Protein AF-A0A149RQP1-F1 (afdb_monomer_lite)

Structure (mmCIF, N/CA/C/O backbone):
data_AF-A0A149RQP1-F1
#
_entry.id   AF-A0A149RQP1-F1
#
loop_
_atom_site.group_PDB
_atom_site.id
_atom_site.type_symbol
_atom_site.label_atom_id
_atom_site.label_alt_id
_atom_site.label_comp_id
_atom_site.label_asym_id
_atom_site.label_entity_id
_atom_site.label_seq_id
_atom_site.pdbx_PDB_ins_code
_atom_site.Cartn_x
_atom_site.Cartn_y
_atom_site.Cartn_z
_atom_site.occupancy
_atom_site.B_iso_or_equiv
_atom_site.auth_seq_id
_atom_site.auth_comp_id
_atom_site.auth_asym_id
_atom_site.auth_atom_id
_atom_site.pdbx_PDB_model_num
ATOM 1 N N . MET A 1 1 ? 50.939 25.110 -46.601 1.00 57.50 1 MET A N 1
ATOM 2 C CA . MET A 1 1 ? 51.225 24.267 -47.784 1.00 57.50 1 MET A CA 1
ATOM 3 C C . MET A 1 1 ? 50.088 23.275 -47.925 1.00 57.50 1 MET A C 1
ATOM 5 O O . MET A 1 1 ? 49.748 22.658 -46.928 1.00 57.50 1 MET A O 1
ATOM 9 N N . MET A 1 2 ? 49.481 23.171 -49.105 1.00 68.69 2 MET A N 1
ATOM 10 C CA . MET A 1 2 ? 48.420 22.196 -49.385 1.00 68.69 2 MET A CA 1
ATOM 11 C C . MET A 1 2 ? 49.032 20.854 -49.826 1.00 68.69 2 MET A C 1
ATOM 13 O O . MET A 1 2 ? 50.127 20.864 -50.397 1.00 68.69 2 MET A O 1
ATOM 17 N N . PRO A 1 3 ? 48.369 19.712 -49.569 1.00 75.56 3 PRO A N 1
ATOM 18 C CA . PRO A 1 3 ? 48.777 18.427 -50.127 1.00 75.56 3 PRO A CA 1
ATOM 19 C C . PRO A 1 3 ? 48.720 18.449 -51.662 1.00 75.56 3 PRO A C 1
ATOM 21 O O . PRO A 1 3 ? 47.899 19.147 -52.254 1.00 75.56 3 PRO A O 1
ATOM 24 N N . ASP A 1 4 ? 49.576 17.657 -52.309 1.00 85.44 4 ASP A N 1
ATOM 25 C CA . ASP A 1 4 ? 49.513 17.418 -53.756 1.00 85.44 4 ASP A CA 1
ATOM 26 C C . ASP A 1 4 ? 48.221 16.650 -54.096 1.00 85.44 4 ASP A C 1
ATOM 28 O O . ASP A 1 4 ? 48.125 15.428 -53.927 1.00 85.44 4 ASP A O 1
ATOM 32 N N . VAL A 1 5 ? 47.205 17.399 -54.532 1.00 82.81 5 VAL A N 1
ATOM 33 C CA . VAL A 1 5 ? 45.842 16.910 -54.780 1.00 82.81 5 VAL A CA 1
ATOM 34 C C . VAL A 1 5 ? 45.809 15.876 -55.908 1.00 82.81 5 VAL A C 1
ATOM 36 O O . VAL A 1 5 ? 45.019 14.935 -55.850 1.00 82.81 5 VAL A O 1
ATOM 39 N N . GLU A 1 6 ? 46.681 15.983 -56.915 1.00 84.38 6 GLU A N 1
ATOM 40 C CA . GLU A 1 6 ? 46.725 15.023 -58.024 1.00 84.38 6 GLU A CA 1
ATOM 41 C C . GLU A 1 6 ? 47.293 13.678 -57.584 1.00 84.38 6 GLU A C 1
ATOM 43 O O . GLU A 1 6 ? 46.754 12.618 -57.926 1.00 84.38 6 GLU A O 1
ATOM 48 N N . ARG A 1 7 ? 48.363 13.710 -56.784 1.00 85.44 7 ARG A N 1
ATOM 49 C CA . ARG A 1 7 ? 48.926 12.504 -56.176 1.00 85.44 7 ARG A CA 1
ATOM 50 C C . ARG A 1 7 ? 47.924 11.848 -55.230 1.00 85.44 7 ARG A C 1
ATOM 52 O O . ARG A 1 7 ? 47.762 10.628 -55.279 1.00 85.44 7 ARG A O 1
ATOM 59 N N . LEU A 1 8 ? 47.222 12.639 -54.420 1.00 88.00 8 LEU A N 1
ATOM 60 C CA . LEU A 1 8 ? 46.182 12.149 -53.517 1.00 88.00 8 LEU A CA 1
ATOM 61 C C . LEU A 1 8 ? 45.013 11.515 -54.290 1.00 88.00 8 LEU A C 1
ATOM 63 O O . LEU A 1 8 ? 44.576 10.424 -53.933 1.00 88.00 8 LEU A O 1
ATOM 67 N N . ARG A 1 9 ? 44.576 12.126 -55.401 1.00 89.00 9 ARG A N 1
ATOM 68 C CA . ARG A 1 9 ? 43.511 11.607 -56.280 1.00 89.00 9 ARG A CA 1
ATOM 69 C C . ARG A 1 9 ? 43.864 10.247 -56.880 1.00 89.00 9 ARG A C 1
ATOM 71 O O . ARG A 1 9 ? 43.030 9.347 -56.883 1.00 89.00 9 ARG A O 1
ATOM 78 N N . LYS A 1 10 ? 45.106 10.075 -57.351 1.00 88.12 10 LYS A N 1
ATOM 79 C CA . LYS A 1 10 ? 45.595 8.798 -57.908 1.00 88.12 10 LYS A CA 1
ATOM 80 C C . LYS A 1 10 ? 45.602 7.683 -56.862 1.00 88.12 10 LYS A C 1
ATOM 82 O O . LYS A 1 10 ? 45.192 6.566 -57.161 1.00 88.12 10 LYS A O 1
ATOM 87 N N . VAL A 1 11 ? 46.040 7.982 -55.638 1.00 88.75 11 VAL A N 1
ATOM 88 C CA . VAL A 1 11 ? 46.045 7.002 -54.540 1.00 88.75 11 VAL A CA 1
ATOM 89 C C . VAL A 1 11 ? 44.618 6.690 -54.077 1.00 88.75 11 VAL A C 1
ATOM 91 O O . VAL A 1 11 ? 44.300 5.525 -53.860 1.00 88.75 11 VAL A O 1
ATOM 94 N N . TRP A 1 12 ? 43.740 7.693 -53.986 1.00 90.75 12 TRP A N 1
ATOM 95 C CA . TRP A 1 12 ? 42.339 7.507 -53.599 1.00 90.75 12 TRP A CA 1
ATOM 96 C C . TRP A 1 12 ? 41.536 6.695 -54.629 1.00 90.75 12 TRP A C 1
ATOM 98 O O . TRP A 1 12 ? 40.740 5.841 -54.257 1.00 90.75 12 TRP A O 1
ATOM 108 N N . ALA A 1 13 ? 41.818 6.842 -55.927 1.00 88.94 13 ALA A N 1
ATOM 109 C CA . ALA A 1 13 ? 41.209 6.002 -56.961 1.00 88.94 13 ALA A CA 1
ATOM 110 C C . ALA A 1 13 ? 41.519 4.499 -56.774 1.00 88.94 13 ALA A C 1
ATOM 112 O O . ALA A 1 13 ? 40.667 3.656 -57.053 1.00 88.94 13 ALA A O 1
ATOM 113 N N . LEU A 1 14 ? 42.707 4.156 -56.255 1.00 88.56 14 LEU A N 1
ATOM 114 C CA . LEU A 1 14 ? 43.069 2.776 -55.898 1.00 88.56 14 LEU A CA 1
ATOM 115 C C . LEU A 1 14 ? 42.361 2.289 -54.624 1.00 88.56 14 LEU A C 1
ATOM 117 O O . LEU A 1 14 ? 42.171 1.088 -54.461 1.00 88.56 14 LEU A O 1
ATOM 121 N N . VAL A 1 15 ? 41.952 3.200 -53.734 1.00 88.00 15 VAL A N 1
ATOM 122 C CA . VAL A 1 15 ? 41.117 2.874 -52.566 1.00 88.00 15 VAL A CA 1
ATOM 123 C C . VAL A 1 15 ? 39.699 2.494 -52.991 1.00 88.00 15 VAL A C 1
ATOM 125 O O . VAL A 1 15 ? 39.113 1.585 -52.405 1.00 88.00 15 VAL A O 1
ATOM 128 N N . GLU A 1 16 ? 39.151 3.182 -53.993 1.00 86.19 16 GLU A N 1
ATOM 129 C CA . GLU A 1 16 ? 37.782 2.962 -54.476 1.00 86.19 16 GLU A CA 1
ATOM 130 C C . GLU A 1 16 ? 37.669 1.798 -55.471 1.00 86.19 16 GLU A C 1
ATOM 132 O O . GLU A 1 16 ? 36.632 1.139 -55.516 1.00 86.19 16 GLU A O 1
ATOM 137 N N . ARG A 1 17 ? 38.711 1.547 -56.279 1.00 85.50 17 ARG A N 1
ATOM 138 C CA . ARG A 1 17 ? 38.668 0.604 -57.418 1.00 85.50 17 ARG A CA 1
ATOM 139 C C . ARG A 1 17 ? 39.747 -0.486 -57.395 1.00 85.50 17 ARG A C 1
ATOM 141 O O . ARG A 1 17 ? 39.957 -1.137 -58.416 1.00 85.50 17 ARG A O 1
ATOM 148 N N . GLY A 1 18 ? 40.466 -0.662 -56.285 1.00 80.38 18 GLY A N 1
ATOM 149 C CA . GLY A 1 18 ? 41.511 -1.684 -56.166 1.00 80.38 18 GLY A CA 1
ATOM 150 C C . GLY A 1 18 ? 40.975 -3.107 -56.376 1.00 80.38 18 GLY A C 1
ATOM 151 O O . GLY A 1 18 ? 39.847 -3.415 -55.994 1.00 80.38 18 GLY A O 1
ATOM 152 N N . GLY A 1 19 ? 41.783 -3.973 -56.998 1.00 71.19 19 GLY A N 1
ATOM 153 C CA . GLY A 1 19 ? 41.378 -5.325 -57.404 1.00 71.19 19 GLY A CA 1
ATOM 154 C C . GLY A 1 19 ? 41.352 -6.347 -56.264 1.00 71.19 19 GLY A C 1
ATOM 155 O O . GLY A 1 19 ? 40.698 -7.381 -56.382 1.00 71.19 19 GLY A O 1
ATOM 156 N N . SER A 1 20 ? 42.027 -6.063 -55.145 1.00 85.44 20 SER A N 1
ATOM 157 C CA . SER A 1 20 ? 42.066 -6.928 -53.960 1.00 85.44 20 SER A CA 1
ATOM 158 C C . SER A 1 20 ? 41.940 -6.149 -52.644 1.00 85.44 20 SER A C 1
ATOM 160 O O . SER A 1 20 ? 42.325 -4.984 -52.536 1.00 85.44 20 SER A O 1
ATOM 162 N N . ALA A 1 21 ? 41.446 -6.813 -51.591 1.00 81.88 21 ALA A N 1
ATOM 163 C CA . ALA A 1 21 ? 41.295 -6.207 -50.263 1.00 81.88 21 ALA A CA 1
ATOM 164 C C . ALA A 1 21 ? 42.630 -5.699 -49.674 1.00 81.88 21 ALA A C 1
ATOM 166 O O . ALA A 1 21 ? 42.655 -4.668 -48.998 1.00 81.88 21 ALA A O 1
ATOM 167 N N . GLY A 1 22 ? 43.742 -6.386 -49.966 1.00 86.06 22 GLY A N 1
ATOM 168 C CA . GLY A 1 22 ? 45.086 -5.982 -49.542 1.00 86.06 22 GLY A CA 1
ATOM 169 C C . GLY A 1 22 ? 45.584 -4.717 -50.246 1.00 86.06 22 GLY A C 1
ATOM 170 O O . GLY A 1 22 ? 46.149 -3.834 -49.602 1.00 86.06 22 GLY A O 1
ATOM 171 N N . GLU A 1 23 ? 45.315 -4.577 -51.547 1.00 86.81 23 GLU A N 1
ATOM 172 C CA . GLU A 1 23 ? 45.653 -3.370 -52.311 1.00 86.81 23 GLU A CA 1
ATOM 173 C C . GLU A 1 23 ? 44.853 -2.156 -51.839 1.00 86.81 23 GLU A C 1
ATOM 175 O O . GLU A 1 23 ? 45.433 -1.085 -51.643 1.00 86.81 23 GLU A O 1
ATOM 180 N N . CYS A 1 24 ? 43.553 -2.329 -51.580 1.00 86.88 24 CYS A N 1
ATOM 181 C CA . CYS A 1 24 ? 42.702 -1.273 -51.036 1.00 86.88 24 CYS A CA 1
ATOM 182 C C . CYS A 1 24 ? 43.179 -0.822 -49.646 1.00 86.88 24 CYS A C 1
ATOM 184 O O . CYS A 1 24 ? 43.255 0.379 -49.384 1.00 86.88 24 CYS A O 1
ATOM 186 N N . ALA A 1 25 ? 43.554 -1.753 -48.761 1.00 87.56 25 ALA A N 1
ATOM 187 C CA . ALA A 1 25 ? 44.087 -1.426 -47.436 1.00 87.56 25 ALA A CA 1
ATOM 188 C C . ALA A 1 25 ? 45.432 -0.681 -47.519 1.00 87.56 25 ALA A C 1
ATOM 190 O O . ALA A 1 25 ? 45.606 0.357 -46.879 1.00 87.56 25 ALA A O 1
ATOM 191 N N . ALA A 1 26 ? 46.355 -1.142 -48.370 1.00 89.06 26 ALA A N 1
ATOM 192 C CA . ALA A 1 26 ? 47.637 -0.473 -48.593 1.00 89.06 26 ALA A CA 1
ATOM 193 C C . ALA A 1 26 ? 47.472 0.914 -49.245 1.00 89.06 26 ALA A C 1
ATOM 195 O O . ALA A 1 26 ? 48.232 1.840 -48.960 1.00 89.06 26 ALA A O 1
ATOM 196 N N . ALA A 1 27 ? 46.488 1.088 -50.132 1.00 90.50 27 ALA A N 1
ATOM 197 C CA . ALA A 1 27 ? 46.145 2.386 -50.707 1.00 90.50 27 ALA A CA 1
ATOM 198 C C . ALA A 1 27 ? 45.543 3.336 -49.658 1.00 90.50 27 ALA A C 1
ATOM 200 O O . ALA A 1 27 ? 45.938 4.501 -49.618 1.00 90.50 27 ALA A O 1
ATOM 201 N N . ARG A 1 28 ? 44.672 2.843 -48.762 1.00 89.69 28 ARG A N 1
ATOM 202 C CA . ARG A 1 28 ? 44.108 3.631 -47.648 1.00 89.69 28 ARG A CA 1
ATOM 203 C C . ARG A 1 28 ? 45.194 4.118 -46.706 1.00 89.69 28 ARG A C 1
ATOM 205 O O . ARG A 1 28 ? 45.216 5.293 -46.362 1.00 89.69 28 ARG A O 1
ATOM 212 N N . GLU A 1 29 ? 46.125 3.242 -46.352 1.00 90.75 29 GLU A N 1
ATOM 213 C CA . GLU A 1 29 ? 47.234 3.593 -45.471 1.00 90.75 29 GLU A CA 1
ATOM 214 C C . GLU A 1 29 ? 48.154 4.645 -46.104 1.00 90.75 29 GLU A C 1
ATOM 216 O O . GLU A 1 29 ? 48.510 5.638 -45.473 1.00 90.75 29 GLU A O 1
ATOM 221 N N . ARG A 1 30 ? 48.462 4.505 -47.399 1.00 90.19 30 ARG A N 1
ATOM 222 C CA . ARG A 1 30 ? 49.225 5.522 -48.141 1.00 90.19 30 ARG A CA 1
ATOM 223 C C . ARG A 1 30 ? 48.490 6.859 -48.227 1.00 90.19 30 ARG A C 1
ATOM 225 O O . ARG A 1 30 ? 49.121 7.901 -48.068 1.00 90.19 30 ARG A O 1
ATOM 232 N N . ALA A 1 31 ? 47.180 6.840 -48.465 1.00 90.25 31 ALA A N 1
ATOM 233 C CA . ALA A 1 31 ? 46.353 8.042 -48.496 1.00 90.25 31 ALA A CA 1
ATOM 234 C C . ALA A 1 31 ? 46.325 8.742 -47.125 1.00 90.25 31 ALA A C 1
ATOM 236 O O . ALA A 1 31 ? 46.500 9.959 -47.060 1.00 90.25 31 ALA A O 1
ATOM 237 N N . ARG A 1 32 ? 46.207 7.968 -46.036 1.00 91.81 32 ARG A N 1
ATOM 238 C CA . ARG A 1 32 ? 46.281 8.448 -44.649 1.00 91.81 32 ARG A CA 1
ATOM 239 C C . ARG A 1 32 ? 47.603 9.154 -44.361 1.00 91.81 32 ARG A C 1
ATOM 241 O O . ARG A 1 32 ? 47.583 10.306 -43.953 1.00 91.81 32 ARG A O 1
ATOM 248 N N . VAL A 1 33 ? 48.737 8.512 -44.650 1.00 91.44 33 VAL A N 1
ATOM 249 C CA . VAL A 1 33 ? 50.075 9.083 -44.400 1.00 91.44 33 VAL A CA 1
ATOM 250 C C . VAL A 1 33 ? 50.301 10.386 -45.179 1.00 91.44 33 VAL A C 1
ATOM 252 O O . VAL A 1 33 ? 50.934 11.315 -44.673 1.00 91.44 33 VAL A O 1
ATOM 255 N N . ILE A 1 34 ? 49.790 10.477 -46.414 1.00 88.19 34 ILE A N 1
ATOM 256 C CA . ILE A 1 34 ? 49.871 11.709 -47.213 1.00 88.19 34 ILE A CA 1
ATOM 257 C C . ILE A 1 34 ? 49.015 12.814 -46.583 1.00 88.19 34 ILE A C 1
ATOM 259 O O . ILE A 1 34 ? 49.495 13.938 -46.481 1.00 88.19 34 ILE A O 1
ATOM 263 N N . ALA A 1 35 ? 47.787 12.512 -46.152 1.00 87.06 35 ALA A N 1
ATOM 264 C CA . ALA A 1 35 ? 46.875 13.478 -45.540 1.00 87.06 35 ALA A CA 1
ATOM 265 C C . ALA A 1 35 ? 47.355 13.962 -44.153 1.00 87.06 35 ALA A C 1
ATOM 267 O O . ALA A 1 35 ? 47.378 15.169 -43.898 1.00 87.06 35 ALA A O 1
ATOM 268 N N . GLU A 1 36 ? 47.826 13.048 -43.296 1.00 90.25 36 GLU A N 1
ATOM 269 C CA . GLU A 1 36 ? 48.261 13.333 -41.918 1.00 90.25 36 GLU A CA 1
ATOM 270 C C . GLU A 1 36 ? 49.435 14.319 -41.868 1.00 90.25 36 GLU A C 1
ATOM 272 O O . GLU A 1 36 ? 49.482 15.179 -40.989 1.00 90.25 36 GLU A O 1
ATOM 277 N N . ARG A 1 37 ? 50.341 14.279 -42.858 1.00 89.31 37 ARG A N 1
ATOM 278 C CA . ARG A 1 37 ? 51.469 15.225 -42.975 1.00 89.31 37 ARG A CA 1
ATOM 279 C C . ARG A 1 37 ? 51.024 16.692 -43.043 1.00 89.31 37 ARG A C 1
ATOM 281 O O . ARG A 1 37 ? 51.804 17.580 -42.709 1.00 89.31 37 ARG A O 1
ATOM 288 N N . TYR A 1 38 ? 49.788 16.941 -43.468 1.00 86.88 38 TYR A N 1
ATOM 289 C CA . TYR A 1 38 ? 49.199 18.273 -43.593 1.00 86.88 38 TYR A CA 1
ATOM 290 C C . TYR A 1 38 ? 48.084 18.524 -42.561 1.00 86.88 38 TYR A C 1
ATOM 292 O O . TYR A 1 38 ? 47.359 19.506 -42.680 1.00 86.88 38 TYR A O 1
ATOM 300 N N . GLY A 1 39 ? 47.947 17.660 -41.545 1.00 85.44 39 GLY A N 1
ATOM 301 C CA . GLY A 1 39 ? 46.930 17.784 -40.492 1.00 85.44 39 GLY A CA 1
ATOM 302 C C . GLY A 1 39 ? 45.527 17.309 -40.894 1.00 85.44 39 GLY A C 1
ATOM 303 O O . GLY A 1 39 ? 44.556 17.574 -40.177 1.00 85.44 39 GLY A O 1
ATOM 304 N N . TYR A 1 40 ? 45.405 16.610 -42.025 1.00 89.25 40 TYR A N 1
ATOM 305 C CA . TYR A 1 40 ? 44.152 16.024 -42.497 1.00 89.25 40 TYR A CA 1
ATOM 306 C C . TYR A 1 40 ? 44.038 14.555 -42.093 1.00 89.25 40 TYR A C 1
ATOM 308 O O . TYR A 1 40 ? 45.032 13.835 -42.042 1.00 89.25 40 TYR A O 1
ATOM 316 N N . VAL A 1 41 ? 42.820 14.095 -41.823 1.00 89.81 41 VAL A N 1
ATOM 317 C CA . VAL A 1 41 ? 42.535 12.675 -41.606 1.00 89.81 41 VAL A CA 1
ATOM 318 C C . VAL A 1 41 ? 42.083 12.038 -42.916 1.00 89.81 41 VAL A C 1
ATOM 320 O O . VAL A 1 41 ? 41.642 12.725 -43.836 1.00 89.81 41 VAL A O 1
ATOM 323 N N . LEU A 1 42 ? 42.171 10.708 -43.005 1.00 88.56 42 LEU A N 1
ATOM 324 C CA . LEU A 1 42 ? 41.731 9.917 -44.170 1.00 88.56 42 LEU A CA 1
ATOM 325 C C . LEU A 1 42 ? 40.337 10.331 -44.679 1.00 88.56 42 LEU A C 1
ATOM 327 O O . LEU A 1 42 ? 40.051 10.373 -45.870 1.00 88.56 42 LEU A O 1
ATOM 331 N N . ASP A 1 43 ? 39.502 10.668 -43.717 1.00 88.00 43 ASP A N 1
ATOM 332 C CA . ASP A 1 43 ? 38.096 10.994 -43.805 1.00 88.00 43 ASP A CA 1
ATOM 333 C C . ASP A 1 43 ? 37.838 12.385 -44.442 1.00 88.00 43 ASP A C 1
ATOM 335 O O . ASP A 1 43 ? 36.724 12.688 -44.858 1.00 88.00 43 ASP A O 1
ATOM 339 N N . ASP A 1 44 ? 38.867 13.232 -44.551 1.00 88.81 44 ASP A N 1
ATOM 340 C CA . ASP A 1 44 ? 38.815 14.551 -45.203 1.00 88.81 44 ASP A CA 1
ATOM 341 C C . ASP A 1 44 ? 39.162 14.501 -46.697 1.00 88.81 44 ASP A C 1
ATOM 343 O O . ASP A 1 44 ? 38.876 15.443 -47.438 1.00 88.81 44 ASP A O 1
ATOM 347 N N . ILE A 1 45 ? 39.794 13.413 -47.151 1.00 87.69 45 ILE A N 1
ATOM 348 C CA . ILE A 1 45 ? 40.311 13.272 -48.517 1.00 87.69 45 ILE A CA 1
ATOM 349 C C . ILE A 1 45 ? 39.212 13.462 -49.573 1.00 87.69 45 ILE A C 1
ATOM 351 O O . ILE A 1 45 ? 39.456 14.213 -50.516 1.00 87.69 45 ILE A O 1
ATOM 355 N N . PRO A 1 46 ? 37.996 12.896 -49.440 1.00 87.75 46 PRO A N 1
ATOM 356 C CA . PRO A 1 46 ? 36.924 13.146 -50.406 1.00 87.75 46 PRO A CA 1
ATOM 357 C C . PRO A 1 46 ? 36.571 14.633 -50.554 1.00 87.75 46 PRO A C 1
ATOM 359 O O . PRO A 1 46 ? 36.359 15.108 -51.667 1.00 87.75 46 PRO A O 1
ATOM 362 N N . VAL A 1 47 ? 36.564 15.382 -49.448 1.00 88.12 47 VAL A N 1
ATOM 363 C CA . VAL A 1 47 ? 36.249 16.820 -49.432 1.00 88.12 47 VAL A CA 1
ATOM 364 C C . VAL A 1 47 ? 37.378 17.620 -50.085 1.00 88.12 47 VAL A C 1
ATOM 366 O O . VAL A 1 47 ? 37.119 18.476 -50.931 1.00 88.12 47 VAL A O 1
ATOM 369 N N . LEU A 1 48 ? 38.634 17.266 -49.781 1.00 86.56 48 LEU A N 1
ATOM 370 C CA . LEU A 1 48 ? 39.829 17.840 -50.408 1.00 86.56 48 LEU A CA 1
ATOM 371 C C . LEU A 1 48 ? 39.861 17.617 -51.928 1.00 86.56 48 LEU A C 1
ATOM 373 O O . LEU A 1 48 ? 40.258 18.507 -52.675 1.00 86.56 48 LEU A O 1
ATOM 377 N N . LEU A 1 49 ? 39.441 16.439 -52.402 1.00 87.81 49 LEU A N 1
ATOM 378 C CA . LEU A 1 49 ? 39.466 16.084 -53.825 1.00 87.81 49 LEU A CA 1
ATOM 379 C C . LEU A 1 49 ? 38.437 16.848 -54.668 1.00 87.81 49 LEU A C 1
ATOM 381 O O . LEU A 1 49 ? 38.681 17.048 -55.864 1.00 87.81 49 LEU A O 1
ATOM 385 N N . VAL A 1 50 ? 37.324 17.256 -54.050 1.00 87.38 50 VAL A N 1
ATOM 386 C CA . VAL A 1 50 ? 36.243 18.057 -54.656 1.00 87.38 50 VAL A CA 1
ATOM 387 C C . VAL A 1 50 ? 36.472 19.566 -54.451 1.00 87.38 50 VAL A C 1
ATOM 389 O O . VAL A 1 50 ? 35.799 20.378 -55.076 1.00 87.38 50 VAL A O 1
ATOM 392 N N . GLY A 1 51 ? 37.459 19.955 -53.635 1.00 84.19 51 GLY A N 1
ATOM 393 C CA . GLY A 1 51 ? 37.776 21.357 -53.343 1.00 84.19 51 GLY A CA 1
ATOM 394 C C . GLY A 1 51 ? 36.823 22.017 -52.340 1.00 84.19 51 GLY A C 1
ATOM 395 O O . GLY A 1 51 ? 36.682 23.236 -52.357 1.00 84.19 51 GLY A O 1
ATOM 396 N N . GLY A 1 52 ? 36.147 21.227 -51.500 1.00 85.62 52 GLY A N 1
ATOM 397 C CA . GLY A 1 52 ? 35.253 21.730 -50.453 1.00 85.62 52 GLY A CA 1
ATOM 398 C C . GLY A 1 52 ? 35.987 22.157 -49.178 1.00 85.62 52 GLY A C 1
ATOM 399 O O . GLY A 1 52 ? 37.169 21.856 -48.992 1.00 85.62 52 GLY A O 1
ATOM 400 N N . ASP A 1 53 ? 35.272 22.825 -48.269 1.00 87.56 53 ASP A N 1
ATOM 401 C CA . ASP A 1 53 ? 35.806 23.199 -46.958 1.00 87.56 53 ASP A CA 1
ATOM 402 C C . ASP A 1 53 ? 35.850 21.986 -46.013 1.00 87.56 53 ASP A C 1
ATOM 404 O O . ASP A 1 53 ? 34.832 21.435 -45.583 1.00 87.56 53 ASP A O 1
ATOM 408 N N . VAL A 1 54 ? 37.069 21.560 -45.684 1.00 86.12 54 VAL A N 1
ATOM 409 C CA . VAL A 1 54 ? 37.322 20.434 -44.782 1.00 86.12 54 VAL A CA 1
ATOM 410 C C . VAL A 1 54 ? 36.884 20.733 -43.349 1.00 86.12 54 VAL A C 1
ATOM 412 O O . VAL A 1 54 ? 36.426 19.821 -42.659 1.00 86.12 54 VAL A O 1
ATOM 415 N N . TYR A 1 55 ? 37.016 21.978 -42.884 1.00 85.81 55 TYR A N 1
ATOM 416 C CA . TYR A 1 55 ? 36.634 22.352 -41.523 1.00 85.81 55 TYR A CA 1
ATOM 417 C C 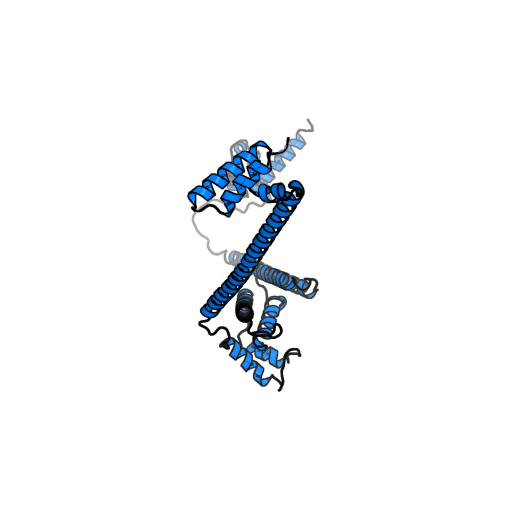. TYR A 1 55 ? 35.116 22.282 -41.351 1.00 85.81 55 TYR A C 1
ATOM 419 O O . TYR A 1 55 ? 34.645 21.639 -40.412 1.00 85.81 55 TYR A O 1
ATOM 427 N N . GLU A 1 56 ? 34.359 22.834 -42.301 1.00 86.88 56 GLU A N 1
ATOM 428 C CA . GLU A 1 56 ? 32.894 22.744 -42.315 1.00 86.88 56 GLU A CA 1
ATOM 429 C C . GLU A 1 56 ? 32.427 21.278 -42.400 1.00 86.88 56 GLU A C 1
ATOM 431 O O . GLU A 1 56 ? 31.579 20.830 -41.625 1.00 86.88 56 GLU A O 1
ATOM 436 N N . ALA A 1 57 ? 33.049 20.471 -43.267 1.00 86.38 57 ALA A N 1
ATOM 437 C CA . ALA A 1 57 ? 32.721 19.051 -43.392 1.00 86.38 57 ALA A CA 1
ATOM 438 C C . ALA A 1 57 ? 33.062 18.222 -42.137 1.00 86.38 57 ALA A C 1
ATOM 440 O O . ALA A 1 57 ? 32.397 17.219 -41.851 1.00 86.38 57 ALA A O 1
ATOM 441 N N . ARG A 1 58 ? 34.101 18.597 -41.377 1.00 88.19 58 ARG A N 1
ATOM 442 C CA . ARG A 1 58 ? 34.393 18.005 -40.060 1.00 88.19 58 ARG A CA 1
ATOM 443 C C . ARG A 1 58 ? 33.328 18.394 -39.039 1.00 88.19 58 ARG A C 1
ATOM 445 O O . ARG A 1 58 ? 32.792 17.504 -38.385 1.00 88.19 58 ARG A O 1
ATOM 452 N N . GLU A 1 59 ? 32.959 19.672 -38.955 1.00 88.19 59 GLU A N 1
ATOM 453 C CA . GLU A 1 59 ? 31.934 20.137 -38.014 1.00 88.19 59 GLU A CA 1
ATOM 454 C C . GLU A 1 59 ? 30.578 19.455 -38.264 1.00 88.19 59 GLU A C 1
ATOM 456 O O . GLU A 1 59 ? 29.924 19.000 -37.323 1.00 88.19 59 GLU A O 1
ATOM 461 N N . ILE A 1 60 ? 30.178 19.300 -39.532 1.00 88.25 60 ILE A N 1
ATOM 462 C CA . ILE A 1 60 ? 28.949 18.590 -39.912 1.00 88.25 60 ILE A CA 1
ATOM 463 C C . ILE A 1 60 ? 28.998 17.126 -39.459 1.00 88.25 60 ILE A C 1
ATOM 465 O O . ILE A 1 60 ? 28.027 16.633 -38.881 1.00 88.25 60 ILE A O 1
ATOM 469 N N . ARG A 1 61 ? 30.113 16.418 -39.685 1.00 87.38 61 ARG A N 1
ATOM 470 C CA . ARG A 1 61 ? 30.267 15.018 -39.253 1.00 87.38 61 ARG A CA 1
ATOM 471 C C . ARG A 1 61 ? 30.253 14.880 -37.740 1.00 87.38 61 ARG A C 1
ATOM 473 O O . ARG A 1 61 ? 29.555 14.009 -37.228 1.00 87.38 61 ARG A O 1
ATOM 480 N N . GLU A 1 62 ? 30.960 15.750 -37.027 1.00 89.38 62 GLU A N 1
ATOM 481 C CA . GLU A 1 62 ? 30.936 15.769 -35.567 1.00 89.38 62 GLU A CA 1
ATOM 482 C C . GLU A 1 62 ? 29.531 16.049 -35.035 1.00 89.38 62 GLU A C 1
ATOM 484 O O . GLU A 1 62 ? 29.082 15.374 -34.111 1.00 89.38 62 GLU A O 1
ATOM 489 N N . ARG A 1 63 ? 28.799 16.997 -35.633 1.00 91.62 63 ARG A N 1
ATOM 490 C CA . ARG A 1 63 ? 27.406 17.286 -35.274 1.00 91.62 63 ARG A CA 1
ATOM 491 C C . ARG A 1 63 ? 26.517 16.067 -35.504 1.00 91.62 63 ARG A C 1
ATOM 493 O O . ARG A 1 63 ? 25.806 15.659 -34.591 1.00 91.62 63 ARG A O 1
ATOM 500 N N . GLN A 1 64 ? 26.617 15.430 -36.670 1.00 91.75 64 GLN A N 1
ATOM 501 C CA . GLN A 1 64 ? 25.880 14.202 -36.978 1.00 91.75 64 GLN A CA 1
ATOM 502 C C . GLN A 1 64 ? 26.241 13.056 -36.027 1.00 91.75 64 GLN A C 1
ATOM 504 O O . GLN A 1 64 ? 25.366 12.286 -35.630 1.00 91.75 64 GLN A O 1
ATOM 509 N N . GLN A 1 65 ? 27.510 12.929 -35.640 1.00 90.75 65 GLN A N 1
ATOM 510 C CA . GLN A 1 65 ? 27.950 11.923 -34.683 1.00 90.75 65 GLN A CA 1
ATOM 511 C C . GLN A 1 65 ? 27.379 12.201 -33.289 1.00 90.75 65 GLN A C 1
ATOM 513 O O . GLN A 1 65 ? 26.790 11.299 -32.696 1.00 90.75 65 GLN A O 1
ATOM 518 N N . ARG A 1 66 ? 27.456 13.446 -32.802 1.00 93.50 66 ARG A N 1
ATOM 519 C CA . ARG A 1 66 ? 26.852 13.860 -31.525 1.00 93.50 66 ARG A CA 1
ATOM 520 C C . ARG A 1 66 ? 25.342 13.626 -31.520 1.00 93.50 66 ARG A C 1
ATOM 522 O O . ARG A 1 66 ? 24.816 13.116 -30.538 1.00 93.50 66 ARG A O 1
ATOM 529 N N . GLU A 1 67 ? 24.648 13.926 -32.617 1.00 92.81 67 GLU A N 1
ATOM 530 C CA . GLU A 1 67 ? 23.214 13.650 -32.764 1.00 92.81 67 GLU A CA 1
ATOM 531 C C . GLU A 1 67 ? 22.904 12.147 -32.750 1.00 92.81 67 GLU A C 1
ATOM 533 O O . GLU A 1 67 ? 21.961 11.718 -32.084 1.00 92.81 67 GLU A O 1
ATOM 538 N N . ARG A 1 68 ? 23.695 11.320 -33.447 1.00 93.06 68 ARG A N 1
ATOM 539 C CA . ARG A 1 68 ? 23.543 9.854 -33.428 1.00 93.06 68 ARG A CA 1
ATOM 540 C C . ARG A 1 68 ? 23.789 9.283 -32.034 1.00 93.06 68 ARG A C 1
ATOM 542 O O . ARG A 1 68 ? 23.026 8.429 -31.587 1.00 93.06 68 ARG A O 1
ATOM 549 N N . GLU A 1 69 ? 24.819 9.761 -31.342 1.00 93.50 69 GLU A N 1
ATOM 550 C CA . GLU A 1 69 ? 25.122 9.368 -29.966 1.00 93.50 69 GLU A CA 1
ATOM 551 C C . GLU A 1 69 ? 24.026 9.814 -28.994 1.00 93.50 69 GLU A C 1
ATOM 553 O O . GLU A 1 69 ? 23.610 9.022 -28.150 1.00 93.50 69 GLU A O 1
ATOM 558 N N . ALA A 1 70 ? 23.502 11.035 -29.137 1.00 94.06 70 ALA A N 1
ATOM 559 C CA . ALA A 1 70 ? 22.383 11.531 -28.340 1.00 94.06 70 ALA A CA 1
ATOM 560 C C . ALA A 1 70 ? 21.130 10.671 -28.548 1.00 94.06 70 ALA A C 1
ATOM 562 O O . ALA A 1 70 ? 20.580 10.157 -27.576 1.00 94.06 70 ALA A O 1
ATOM 563 N N . ARG A 1 71 ? 20.746 10.399 -29.804 1.00 94.56 71 ARG A N 1
ATOM 564 C CA . ARG A 1 71 ? 19.616 9.511 -30.131 1.00 94.56 71 ARG A CA 1
ATOM 565 C C . ARG A 1 71 ? 19.807 8.102 -29.580 1.00 94.56 71 ARG A C 1
ATOM 567 O O . ARG A 1 71 ? 18.855 7.498 -29.094 1.00 94.56 71 ARG A O 1
ATOM 574 N N . ARG A 1 72 ? 21.032 7.569 -29.633 1.00 94.19 72 ARG A N 1
ATOM 575 C CA . ARG A 1 72 ? 21.355 6.264 -29.047 1.00 94.19 72 ARG A CA 1
ATOM 576 C C . ARG A 1 72 ? 21.168 6.282 -27.529 1.00 94.19 72 ARG A C 1
ATOM 578 O O . ARG A 1 72 ? 20.496 5.399 -27.007 1.00 94.19 72 ARG A O 1
ATOM 585 N N . ARG A 1 73 ? 21.692 7.297 -26.835 1.00 93.69 73 ARG A N 1
ATOM 586 C CA . ARG A 1 73 ? 21.519 7.463 -25.382 1.00 93.69 73 ARG A CA 1
ATOM 587 C C . ARG A 1 73 ? 20.049 7.621 -25.003 1.00 93.69 73 ARG A C 1
ATOM 589 O O . ARG A 1 73 ? 19.604 7.011 -24.038 1.00 93.69 73 ARG A O 1
ATOM 596 N N . GLU A 1 74 ? 19.281 8.393 -25.765 1.00 94.31 74 GLU A N 1
ATOM 597 C CA . GLU A 1 74 ? 17.838 8.549 -25.560 1.00 94.31 74 GLU A CA 1
ATOM 598 C C . GLU A 1 74 ? 17.089 7.227 -25.751 1.00 94.31 74 GLU A C 1
ATOM 600 O O . GLU A 1 74 ? 16.248 6.874 -24.924 1.00 94.31 74 GLU A O 1
ATOM 605 N N . ALA A 1 75 ? 17.416 6.458 -26.794 1.00 95.06 75 ALA A N 1
ATOM 606 C CA . ALA A 1 75 ? 16.834 5.139 -27.028 1.00 95.06 75 ALA A CA 1
ATOM 607 C C . ALA A 1 75 ? 17.188 4.151 -25.903 1.00 95.06 75 ALA A C 1
ATOM 609 O O . ALA A 1 75 ? 16.311 3.433 -25.416 1.00 95.06 75 ALA A O 1
ATOM 610 N N . GLU A 1 76 ? 18.442 4.153 -25.441 1.00 95.25 76 GLU A N 1
ATOM 611 C CA . GLU A 1 76 ? 18.906 3.355 -24.303 1.00 95.25 76 GLU A CA 1
ATOM 612 C C . GLU A 1 76 ? 18.150 3.746 -23.022 1.00 95.25 76 GLU A C 1
ATOM 614 O O . GLU A 1 76 ? 17.557 2.881 -22.376 1.00 95.25 76 GLU A O 1
ATOM 619 N N . GLN A 1 77 ? 18.042 5.039 -22.705 1.00 95.31 77 GLN A N 1
ATOM 620 C CA . GLN A 1 77 ? 17.272 5.529 -21.556 1.00 95.31 77 GLN A CA 1
ATOM 621 C C . GLN A 1 77 ? 15.780 5.190 -21.661 1.00 95.31 77 GLN A C 1
ATOM 623 O O . GLN A 1 77 ? 15.167 4.779 -20.675 1.00 95.31 77 GLN A O 1
ATOM 628 N N . ALA A 1 78 ? 15.175 5.326 -22.842 1.00 94.56 78 ALA A N 1
ATOM 629 C CA . ALA A 1 78 ? 13.780 4.967 -23.070 1.00 94.56 78 ALA A CA 1
ATOM 630 C C . ALA A 1 78 ? 13.553 3.457 -22.894 1.00 94.56 78 ALA A C 1
ATOM 632 O O . ALA A 1 78 ? 12.557 3.050 -22.289 1.00 94.56 78 ALA A O 1
ATOM 633 N N . SER A 1 79 ? 14.481 2.624 -23.373 1.00 95.19 79 SER A N 1
ATOM 634 C CA . SER A 1 79 ? 14.439 1.173 -23.174 1.00 95.19 79 SER A CA 1
ATOM 635 C C . SER A 1 79 ? 14.591 0.800 -21.696 1.00 95.19 79 SER A C 1
ATOM 637 O O . SER A 1 79 ? 13.804 0.000 -21.190 1.00 95.19 79 SER A O 1
ATOM 639 N N . ALA A 1 80 ? 15.497 1.465 -20.972 1.00 95.50 80 ALA A N 1
ATOM 640 C CA . ALA A 1 80 ? 15.707 1.272 -19.543 1.00 95.50 80 ALA A CA 1
ATOM 641 C C . ALA A 1 80 ? 14.470 1.679 -18.730 1.00 95.50 80 ALA A C 1
ATOM 643 O O . ALA A 1 80 ? 14.027 0.927 -17.866 1.00 95.50 80 ALA A O 1
ATOM 644 N N . ARG A 1 81 ? 13.834 2.815 -19.054 1.00 95.56 81 ARG A N 1
ATOM 645 C CA . ARG A 1 81 ? 12.567 3.242 -18.429 1.00 95.56 81 ARG A CA 1
ATOM 646 C C . ARG A 1 81 ? 11.445 2.233 -18.668 1.00 95.56 81 ARG A C 1
ATOM 648 O O . ARG A 1 81 ? 10.712 1.900 -17.738 1.00 95.56 81 ARG A O 1
ATOM 655 N N . LYS A 1 82 ? 11.316 1.714 -19.895 1.00 96.00 82 LYS A N 1
ATOM 656 C CA . LYS A 1 82 ? 10.334 0.665 -20.222 1.00 96.00 82 LYS A CA 1
ATOM 657 C C . LYS A 1 82 ? 10.609 -0.624 -19.443 1.00 96.00 82 LYS A C 1
ATOM 659 O O . LYS A 1 82 ? 9.669 -1.211 -18.909 1.00 96.00 82 LYS A O 1
ATOM 664 N N . ALA A 1 83 ? 11.870 -1.043 -19.348 1.00 96.12 83 ALA A N 1
ATOM 665 C CA . ALA A 1 83 ? 12.278 -2.219 -18.585 1.00 96.12 83 ALA A CA 1
ATOM 666 C C . ALA A 1 83 ? 12.001 -2.049 -17.083 1.00 96.12 83 ALA A C 1
ATOM 668 O O . ALA A 1 83 ? 11.396 -2.931 -16.481 1.00 96.12 83 ALA A O 1
ATOM 669 N N . ALA A 1 84 ? 12.336 -0.892 -16.505 1.00 95.56 84 ALA A N 1
ATOM 670 C CA . ALA A 1 84 ? 12.059 -0.569 -15.107 1.00 95.56 84 ALA A CA 1
ATOM 671 C C . ALA A 1 84 ? 10.553 -0.575 -14.804 1.00 95.56 84 ALA A C 1
ATOM 673 O O . ALA A 1 84 ? 10.119 -1.169 -13.822 1.00 95.56 84 ALA A O 1
ATOM 674 N N . LEU A 1 85 ? 9.730 0.007 -15.684 1.00 94.06 85 LEU A N 1
ATOM 675 C CA . LEU A 1 85 ? 8.275 -0.023 -15.533 1.00 94.06 85 LEU A CA 1
ATOM 676 C C . LEU A 1 85 ? 7.715 -1.452 -15.620 1.00 94.06 85 LEU A C 1
ATOM 678 O O . LEU A 1 85 ? 6.787 -1.794 -14.886 1.00 94.06 85 LEU A O 1
ATOM 682 N N . LYS A 1 86 ? 8.261 -2.289 -16.512 1.00 95.12 86 LYS A N 1
ATOM 683 C CA . LYS A 1 86 ? 7.888 -3.706 -16.616 1.00 95.12 86 LYS A CA 1
ATOM 684 C C . LYS A 1 86 ? 8.268 -4.467 -15.343 1.00 95.12 86 LYS A C 1
ATOM 686 O O . LYS A 1 86 ? 7.423 -5.184 -14.820 1.00 95.12 86 LYS A O 1
ATOM 691 N N . ALA A 1 87 ? 9.483 -4.270 -14.833 1.00 95.06 87 ALA A N 1
ATOM 692 C CA . ALA A 1 87 ? 9.957 -4.885 -13.596 1.00 95.06 87 ALA A CA 1
ATOM 693 C C . ALA A 1 87 ? 9.103 -4.464 -12.391 1.00 95.06 87 ALA A C 1
ATOM 695 O O . ALA A 1 87 ? 8.644 -5.316 -11.643 1.00 95.06 87 ALA A O 1
ATOM 696 N N . HIS A 1 88 ? 8.789 -3.173 -12.265 1.00 92.44 88 HIS A N 1
ATOM 697 C CA . HIS A 1 88 ? 7.904 -2.664 -11.217 1.00 92.44 88 HIS A CA 1
ATOM 698 C C . HIS A 1 88 ? 6.505 -3.297 -11.278 1.00 92.44 88 HIS A C 1
ATOM 700 O O . HIS A 1 88 ? 5.954 -3.705 -10.263 1.00 92.44 88 HIS A O 1
ATOM 706 N N . ARG A 1 89 ? 5.915 -3.415 -12.476 1.00 90.88 89 ARG A N 1
ATOM 707 C CA . ARG A 1 89 ? 4.616 -4.090 -12.645 1.00 90.88 89 ARG A CA 1
ATOM 708 C C . ARG A 1 89 ? 4.679 -5.572 -12.295 1.00 90.88 89 ARG A C 1
ATOM 710 O O . ARG A 1 89 ? 3.693 -6.087 -11.785 1.00 90.88 89 ARG A O 1
ATOM 717 N N . GLN A 1 90 ? 5.790 -6.239 -12.598 1.00 93.31 90 GLN A N 1
ATOM 718 C CA . GLN A 1 90 ? 5.977 -7.636 -12.230 1.00 93.31 90 GLN A CA 1
ATOM 719 C C . GLN A 1 90 ? 6.078 -7.785 -10.711 1.00 93.31 90 GLN A C 1
ATOM 721 O O . GLN A 1 90 ? 5.311 -8.551 -10.154 1.00 93.31 90 GLN A O 1
ATOM 726 N N . ALA A 1 91 ? 6.883 -6.957 -10.041 1.00 94.81 91 ALA A N 1
ATOM 727 C CA . ALA A 1 91 ? 6.992 -6.963 -8.582 1.00 94.81 91 ALA A CA 1
ATOM 728 C C . ALA A 1 91 ? 5.635 -6.744 -7.885 1.00 94.81 91 ALA A C 1
ATOM 730 O O . ALA A 1 91 ? 5.322 -7.428 -6.917 1.00 94.81 91 ALA A O 1
ATOM 731 N N . LEU A 1 92 ? 4.791 -5.841 -8.406 1.00 93.56 92 LEU A N 1
ATOM 732 C CA . LEU A 1 92 ? 3.429 -5.656 -7.887 1.00 93.56 92 LEU A CA 1
ATOM 733 C C . LEU A 1 92 ? 2.545 -6.901 -8.055 1.00 93.56 92 LEU A C 1
ATOM 735 O O . LEU A 1 92 ? 1.691 -7.150 -7.209 1.00 93.56 92 LEU A O 1
ATOM 739 N N . ARG A 1 93 ? 2.714 -7.660 -9.145 1.00 92.62 93 ARG A N 1
ATOM 740 C CA . ARG A 1 93 ? 1.982 -8.916 -9.368 1.00 92.62 93 ARG A CA 1
ATOM 741 C C . ARG A 1 93 ? 2.487 -10.017 -8.453 1.00 92.62 93 ARG A C 1
ATOM 743 O O . ARG A 1 93 ? 1.667 -10.653 -7.814 1.00 92.62 93 ARG A O 1
ATOM 750 N N . ASP A 1 94 ? 3.801 -10.159 -8.327 1.00 95.31 94 ASP A N 1
ATOM 751 C CA . ASP A 1 94 ? 4.415 -11.146 -7.437 1.00 95.31 94 ASP A CA 1
ATOM 752 C C . ASP A 1 94 ? 3.958 -10.909 -5.986 1.00 95.31 94 ASP A C 1
ATOM 754 O O . ASP A 1 94 ? 3.552 -11.840 -5.296 1.00 95.31 94 ASP A O 1
ATOM 758 N N . GLN A 1 95 ? 3.909 -9.642 -5.554 1.00 95.69 95 GLN A N 1
ATOM 759 C CA . GLN A 1 95 ? 3.350 -9.270 -4.255 1.00 95.69 95 GLN A CA 1
ATOM 760 C C . GLN A 1 95 ? 1.846 -9.579 -4.163 1.00 95.69 95 GLN A C 1
ATOM 762 O O . GLN A 1 95 ? 1.374 -10.048 -3.132 1.00 95.69 95 GLN A O 1
ATOM 767 N N . ALA A 1 96 ? 1.068 -9.335 -5.221 1.00 94.62 96 ALA A N 1
ATOM 768 C CA . ALA A 1 96 ? -0.357 -9.659 -5.228 1.00 94.62 96 ALA A CA 1
ATOM 769 C C . ALA A 1 96 ? -0.611 -11.175 -5.149 1.00 94.62 96 ALA A C 1
ATOM 771 O O . ALA A 1 96 ? -1.563 -11.600 -4.492 1.00 94.62 96 ALA A O 1
ATOM 772 N N . ASP A 1 97 ? 0.249 -11.978 -5.770 1.00 94.38 97 ASP A N 1
ATOM 773 C CA . ASP A 1 97 ? 0.211 -13.439 -5.714 1.00 94.38 97 ASP A CA 1
ATOM 774 C C . ASP A 1 97 ? 0.595 -13.959 -4.334 1.00 94.38 97 ASP A C 1
ATOM 776 O O . ASP A 1 97 ? -0.094 -14.827 -3.801 1.00 94.38 97 ASP A O 1
ATOM 780 N N . GLU A 1 98 ? 1.620 -13.379 -3.706 1.00 96.56 98 GLU A N 1
ATOM 781 C CA . GLU A 1 98 ? 1.977 -13.674 -2.317 1.00 96.56 98 GLU A CA 1
ATOM 782 C C . GLU A 1 98 ? 0.803 -13.381 -1.374 1.00 96.56 98 GLU A C 1
ATOM 784 O O . GLU A 1 98 ? 0.413 -14.232 -0.572 1.00 96.56 98 GLU A O 1
ATOM 789 N N . ILE A 1 99 ? 0.191 -12.197 -1.499 1.00 96.00 99 ILE A N 1
ATOM 790 C CA . ILE A 1 99 ? -0.988 -11.820 -0.714 1.00 96.00 99 ILE A CA 1
ATOM 791 C C . ILE A 1 99 ? -2.111 -12.826 -0.952 1.00 96.00 99 ILE A C 1
ATOM 793 O O . ILE A 1 99 ? -2.636 -13.374 0.008 1.00 96.00 99 ILE A O 1
ATOM 797 N N . THR A 1 100 ? -2.451 -13.120 -2.205 1.00 93.81 100 THR A N 1
ATOM 798 C CA . THR A 1 100 ? -3.515 -14.077 -2.546 1.00 93.81 100 THR A CA 1
ATOM 799 C C . THR A 1 100 ? -3.224 -15.475 -1.987 1.00 93.81 100 THR A C 1
ATOM 801 O O . THR A 1 100 ? -4.135 -16.142 -1.489 1.00 93.81 100 THR A O 1
ATOM 804 N N . GLY A 1 101 ? -1.955 -15.893 -2.000 1.00 95.06 101 GLY A N 1
ATOM 805 C CA . GLY A 1 101 ? -1.474 -17.145 -1.423 1.00 95.06 101 GLY A CA 1
ATOM 806 C C . GLY A 1 101 ? -1.660 -17.228 0.094 1.00 95.06 101 GLY A C 1
ATOM 807 O O . GLY A 1 101 ? -2.088 -18.272 0.579 1.00 95.06 101 GLY A O 1
ATOM 808 N N . ARG A 1 102 ? -1.450 -16.129 0.841 1.00 95.25 102 ARG A N 1
ATOM 809 C CA . ARG A 1 102 ? -1.710 -16.072 2.2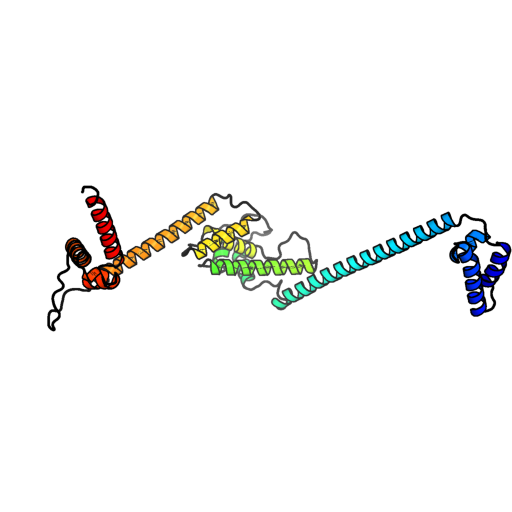99 1.00 95.25 102 ARG A CA 1
ATOM 810 C C . ARG A 1 102 ? -3.161 -16.397 2.668 1.00 95.25 102 ARG A C 1
ATOM 812 O O . ARG A 1 102 ? -3.404 -16.871 3.772 1.00 95.25 102 ARG A O 1
ATOM 819 N N . TYR A 1 103 ? -4.104 -16.163 1.754 1.00 93.88 103 TYR A N 1
ATOM 820 C CA . TYR A 1 103 ? -5.528 -16.474 1.930 1.00 93.88 103 TYR A CA 1
ATOM 821 C C . TYR A 1 103 ? -5.967 -17.725 1.155 1.00 93.88 103 TYR A C 1
ATOM 823 O O . TYR A 1 103 ? -7.166 -17.938 0.978 1.00 93.88 103 TYR A O 1
ATOM 831 N N . GLU A 1 104 ? -5.030 -18.536 0.651 1.00 93.31 104 GLU A N 1
ATOM 832 C CA . GLU A 1 104 ? -5.319 -19.759 -0.114 1.00 93.31 104 GLU A CA 1
ATOM 833 C C . GLU A 1 104 ? -6.254 -19.505 -1.315 1.00 93.31 104 GLU A C 1
ATOM 835 O O . GLU A 1 104 ? -7.149 -20.294 -1.615 1.00 93.31 104 GLU A O 1
ATOM 840 N N . GLY A 1 105 ? -6.112 -18.348 -1.974 1.00 87.94 105 GLY A N 1
ATOM 841 C CA . GLY A 1 105 ? -6.976 -17.944 -3.089 1.00 87.94 105 GLY A CA 1
ATOM 842 C C . GLY A 1 105 ? -8.371 -17.447 -2.688 1.00 87.94 105 GLY A C 1
ATOM 843 O O . GLY A 1 105 ? -9.130 -17.013 -3.551 1.00 87.94 105 GLY A O 1
ATOM 844 N N . ARG A 1 106 ? -8.710 -17.439 -1.394 1.00 89.94 106 ARG A N 1
ATOM 845 C CA . ARG A 1 106 ? -10.020 -17.016 -0.864 1.00 89.94 106 ARG A CA 1
ATOM 846 C C . ARG A 1 106 ? -10.067 -15.550 -0.435 1.00 89.94 106 ARG A C 1
ATOM 848 O O . ARG A 1 106 ? -11.001 -15.147 0.247 1.00 89.94 106 ARG A O 1
ATOM 855 N N . LEU A 1 107 ? -9.096 -14.734 -0.859 1.00 91.94 107 LEU A N 1
ATOM 856 C CA . LEU A 1 107 ? -8.981 -13.324 -0.466 1.00 91.94 107 LEU A CA 1
ATOM 857 C C . LEU A 1 107 ? -10.281 -12.532 -0.690 1.00 91.94 107 LEU A C 1
ATOM 859 O O . LEU A 1 107 ? -10.666 -11.744 0.167 1.00 91.94 107 LEU A O 1
ATOM 863 N N . PHE A 1 108 ? -10.963 -12.746 -1.819 1.00 90.31 108 PHE A N 1
ATOM 864 C CA . PHE A 1 108 ? -12.209 -12.049 -2.174 1.00 90.31 108 PHE A CA 1
ATOM 865 C C . PHE A 1 108 ? -13.483 -12.840 -1.848 1.00 90.31 108 PHE A C 1
ATOM 867 O O . PHE A 1 108 ? -14.582 -12.373 -2.138 1.00 90.31 108 PHE A O 1
ATOM 874 N N . CYS A 1 109 ? -13.362 -14.033 -1.264 1.00 90.12 109 CYS A N 1
ATOM 875 C CA . CYS A 1 109 ? -14.525 -14.764 -0.778 1.00 90.12 109 CYS A CA 1
ATOM 876 C C . CYS A 1 109 ? -15.046 -14.103 0.501 1.00 90.12 109 CYS A C 1
ATOM 878 O O . CYS A 1 109 ? -14.261 -13.591 1.300 1.00 90.12 109 CYS A O 1
ATOM 880 N N . ALA A 1 110 ? -16.365 -14.146 0.701 1.00 88.50 110 ALA A N 1
ATOM 881 C CA . ALA A 1 110 ? -16.961 -13.726 1.960 1.00 88.50 110 ALA A CA 1
ATOM 882 C C . ALA A 1 110 ? -16.442 -14.629 3.086 1.00 88.50 110 ALA A C 1
ATOM 884 O O . ALA A 1 110 ? -16.619 -15.850 3.058 1.00 88.50 110 ALA A O 1
ATOM 885 N N . MET A 1 111 ? -15.772 -14.029 4.063 1.00 90.88 111 MET A N 1
ATOM 886 C CA . MET A 1 111 ? -15.319 -14.731 5.256 1.00 90.88 111 MET A CA 1
ATOM 887 C C . MET A 1 111 ? -16.518 -15.018 6.182 1.00 90.88 111 MET A C 1
ATOM 889 O O . MET A 1 111 ? -17.536 -14.321 6.095 1.00 90.88 111 MET A O 1
ATOM 893 N N . PRO A 1 112 ? -16.423 -16.001 7.098 1.00 93.12 112 PRO A N 1
ATOM 894 C CA . PRO A 1 112 ? -17.510 -16.313 8.030 1.00 93.12 112 PRO A CA 1
ATOM 895 C C . PRO A 1 112 ? -17.992 -15.086 8.816 1.00 93.12 112 PRO A C 1
ATOM 897 O O . PRO A 1 112 ? -19.179 -14.779 8.806 1.00 93.12 112 PRO A O 1
ATOM 900 N N . ASP A 1 113 ? -17.062 -14.319 9.390 1.00 93.56 113 ASP A N 1
ATOM 901 C CA . ASP A 1 113 ? -17.373 -13.100 10.145 1.00 93.56 113 ASP A CA 1
ATOM 902 C C . ASP A 1 113 ? -18.016 -12.010 9.273 1.00 93.56 113 ASP A C 1
ATOM 904 O O . ASP A 1 113 ? -18.875 -11.270 9.742 1.00 93.56 113 ASP A O 1
ATOM 908 N N . GLU A 1 114 ? -17.629 -11.905 7.996 1.00 93.50 114 GLU A N 1
ATOM 909 C CA . GLU A 1 114 ? -18.264 -10.959 7.069 1.00 93.50 114 GLU A CA 1
ATOM 910 C C . GLU A 1 114 ? -19.705 -11.365 6.776 1.00 93.50 114 GLU A C 1
ATOM 912 O O . GLU A 1 114 ? -20.588 -10.513 6.761 1.00 93.50 114 GLU A O 1
ATOM 917 N N . SER A 1 115 ? -19.938 -12.664 6.585 1.00 93.50 115 SER A N 1
ATOM 918 C CA . SER A 1 115 ? -21.268 -13.215 6.317 1.00 93.50 115 SER A CA 1
ATOM 919 C C . SER A 1 115 ? -22.193 -12.985 7.511 1.00 93.50 115 SER A C 1
ATOM 921 O O . SER A 1 115 ? -23.288 -12.470 7.332 1.00 93.50 115 SER A O 1
ATOM 923 N N . ILE A 1 116 ? -21.708 -13.221 8.737 1.00 95.31 116 ILE A N 1
ATOM 924 C CA . ILE A 1 116 ? -22.451 -12.939 9.976 1.00 95.31 116 ILE A CA 1
ATOM 925 C C . ILE A 1 116 ? -22.880 -11.465 10.049 1.00 95.31 116 ILE A C 1
ATOM 927 O O . ILE A 1 116 ? -24.030 -11.171 10.369 1.00 95.31 116 ILE A O 1
ATOM 931 N N . LEU A 1 117 ? -21.975 -10.530 9.740 1.00 93.62 117 LEU A N 1
ATOM 932 C CA . LEU A 1 117 ? -22.281 -9.095 9.770 1.00 93.62 117 LEU A CA 1
ATOM 933 C C . LEU A 1 117 ? -23.278 -8.687 8.679 1.00 93.62 117 LEU A C 1
ATOM 935 O O . LEU A 1 117 ? -24.127 -7.833 8.924 1.00 93.62 117 LEU A O 1
ATOM 939 N N . VAL A 1 118 ? -23.172 -9.273 7.485 1.00 91.56 118 VAL A N 1
ATOM 940 C CA . VAL A 1 118 ? -24.098 -9.021 6.371 1.00 91.56 118 VAL A CA 1
ATOM 941 C C . VAL A 1 118 ? -25.492 -9.561 6.689 1.00 91.56 118 VAL A C 1
ATOM 943 O O . VAL A 1 118 ? -26.472 -8.828 6.545 1.00 91.56 118 VAL A O 1
ATOM 946 N N . ASP A 1 119 ? -25.579 -10.795 7.178 1.00 92.38 119 ASP A N 1
ATOM 947 C CA . ASP A 1 119 ? -26.841 -11.452 7.518 1.00 92.38 119 ASP A CA 1
ATOM 948 C C . ASP A 1 119 ? -27.561 -10.715 8.657 1.00 92.38 119 ASP A C 1
ATOM 950 O O . ASP A 1 119 ? -28.775 -10.511 8.601 1.00 92.38 119 ASP A O 1
ATOM 954 N N . ALA A 1 120 ? -26.816 -10.229 9.657 1.00 92.44 120 ALA A N 1
ATOM 955 C CA . ALA A 1 120 ? -27.376 -9.514 10.805 1.00 92.44 120 ALA A CA 1
ATOM 956 C C . ALA A 1 120 ? -28.150 -8.244 10.424 1.00 92.44 120 ALA A C 1
ATOM 958 O O . ALA A 1 120 ? -29.101 -7.866 11.105 1.00 92.44 120 ALA A O 1
ATOM 959 N N . VAL A 1 121 ? -27.759 -7.574 9.339 1.00 90.06 121 VAL A N 1
ATOM 960 C CA . VAL A 1 121 ? -28.381 -6.312 8.913 1.00 90.06 121 VAL A CA 1
ATOM 961 C C . VAL A 1 121 ? -29.344 -6.491 7.749 1.00 90.06 121 VAL A C 1
ATOM 963 O O . VAL A 1 121 ? -29.993 -5.529 7.340 1.00 90.06 121 VAL A O 1
ATOM 966 N N . GLN A 1 122 ? -29.474 -7.710 7.223 1.00 85.56 122 GLN A N 1
ATOM 967 C CA . GLN A 1 122 ? -30.271 -7.996 6.036 1.00 85.56 122 GLN A CA 1
ATOM 9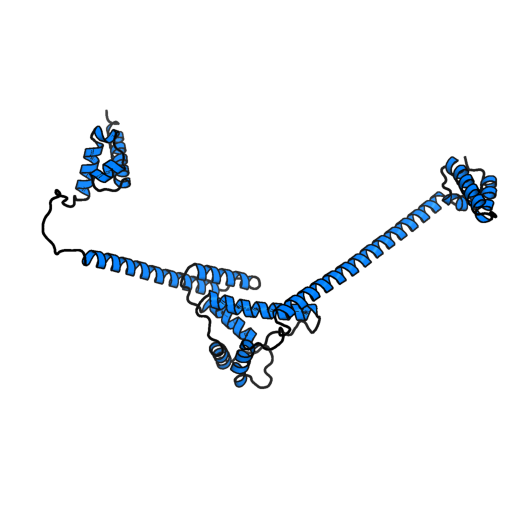68 C C . GLN A 1 122 ? -31.754 -7.651 6.232 1.00 85.56 122 GLN A C 1
ATOM 970 O O . GLN A 1 122 ? -32.383 -7.112 5.324 1.00 85.56 122 GLN A O 1
ATOM 975 N N . SER A 1 123 ? -32.304 -7.885 7.428 1.00 82.12 123 SER A N 1
ATOM 976 C CA . SER A 1 123 ? -33.678 -7.509 7.802 1.00 82.12 123 SER A CA 1
ATOM 977 C C . SER A 1 123 ? -33.894 -5.996 7.923 1.00 82.12 123 SER A C 1
ATOM 979 O O . SER A 1 123 ? -35.033 -5.533 7.901 1.00 82.12 123 SER A O 1
ATOM 981 N N . HIS A 1 124 ? -32.812 -5.228 8.057 1.00 78.44 124 HIS A N 1
ATOM 982 C CA . HIS A 1 124 ? -32.822 -3.773 8.180 1.00 78.44 124 HIS A CA 1
ATOM 983 C C . HIS A 1 124 ? -32.449 -3.064 6.869 1.00 78.44 124 HIS A C 1
ATOM 985 O O . HIS A 1 124 ? -32.544 -1.838 6.785 1.00 78.44 124 HIS A O 1
ATOM 991 N N . ALA A 1 125 ? -32.039 -3.817 5.844 1.00 67.88 125 ALA A N 1
ATOM 992 C CA . ALA A 1 125 ? -31.718 -3.287 4.530 1.00 67.88 125 ALA A CA 1
ATOM 993 C C . ALA A 1 125 ? -33.010 -2.996 3.749 1.00 67.88 125 ALA A C 1
ATOM 995 O O . ALA A 1 125 ? -33.782 -3.899 3.425 1.00 67.88 125 ALA A O 1
ATOM 996 N N . LEU A 1 126 ? -33.255 -1.725 3.420 1.00 61.28 126 LEU A N 1
ATOM 997 C CA . LEU A 1 126 ? -34.351 -1.362 2.518 1.00 61.28 126 LEU A CA 1
ATOM 998 C C . LEU A 1 126 ? -34.042 -1.838 1.084 1.00 61.28 126 LEU A C 1
ATOM 1000 O O . LEU A 1 126 ? -32.880 -1.814 0.668 1.00 61.28 126 LEU A O 1
ATOM 1004 N N . PRO A 1 127 ? -35.050 -2.223 0.277 1.00 51.38 127 PRO A N 1
ATOM 1005 C CA . PRO A 1 127 ? -34.837 -2.539 -1.133 1.00 51.38 127 PRO A CA 1
ATOM 1006 C C . PRO A 1 127 ? -34.160 -1.364 -1.855 1.00 51.38 127 PRO A C 1
ATOM 1008 O O . PRO A 1 127 ? -34.662 -0.243 -1.823 1.00 51.38 127 PRO A O 1
ATOM 1011 N N . GLY A 1 128 ? -33.020 -1.612 -2.505 1.00 54.56 128 GLY A N 1
ATOM 1012 C CA . GLY A 1 128 ? -32.247 -0.569 -3.194 1.00 54.56 128 GLY A CA 1
ATOM 1013 C C . GLY A 1 128 ? -31.185 0.130 -2.341 1.00 54.56 128 GLY A C 1
ATOM 1014 O O . GLY A 1 128 ? -30.623 1.125 -2.794 1.00 54.56 128 GLY A O 1
ATOM 1015 N N . TRP A 1 129 ? -30.877 -0.391 -1.149 1.00 56.09 129 TRP A N 1
ATOM 1016 C CA . TRP A 1 129 ? -29.770 0.077 -0.314 1.00 56.09 129 TRP A CA 1
ATOM 1017 C C . TRP A 1 129 ? -28.450 0.118 -1.111 1.00 56.09 129 TRP A C 1
ATOM 1019 O O . TRP A 1 129 ? -27.853 -0.913 -1.424 1.00 56.09 129 TRP A O 1
ATOM 1029 N N . ARG A 1 130 ? -28.002 1.324 -1.471 1.00 50.59 130 ARG A N 1
ATOM 1030 C CA . ARG A 1 130 ? -26.654 1.609 -1.975 1.00 50.59 130 ARG A CA 1
ATOM 1031 C C . ARG A 1 130 ? -26.069 2.786 -1.200 1.00 50.59 130 ARG A C 1
ATOM 1033 O O . ARG A 1 130 ? -26.792 3.698 -0.816 1.00 50.59 130 ARG A O 1
ATOM 1040 N N . ALA A 1 131 ? -24.758 2.687 -0.992 1.00 42.28 131 ALA A N 1
ATOM 1041 C CA . ALA A 1 131 ? -23.832 3.595 -0.319 1.00 42.28 131 ALA A CA 1
ATOM 1042 C C . ALA A 1 131 ? -24.302 5.052 -0.118 1.00 42.28 131 ALA A C 1
ATOM 1044 O O . ALA A 1 131 ? -24.619 5.746 -1.082 1.00 42.28 131 ALA A O 1
ATOM 1045 N N . GLY A 1 132 ? -24.228 5.533 1.132 1.00 50.97 132 GLY A N 1
ATOM 1046 C CA . GLY A 1 132 ? -24.216 6.970 1.444 1.00 50.97 132 GLY A CA 1
ATOM 1047 C C . GLY A 1 132 ? -25.304 7.514 2.377 1.00 50.97 132 GLY A C 1
ATOM 1048 O O . GLY A 1 132 ? -25.307 8.720 2.598 1.00 50.97 132 GLY A O 1
ATOM 1049 N N . TYR A 1 133 ? -26.191 6.686 2.942 1.00 55.41 133 TYR A N 1
ATOM 1050 C CA . TYR A 1 133 ? -27.302 7.156 3.788 1.00 55.41 133 TYR A CA 1
ATOM 1051 C C . TYR A 1 133 ? -27.362 6.495 5.170 1.00 55.41 133 TYR A C 1
ATOM 1053 O O . TYR A 1 133 ? -26.877 5.380 5.366 1.00 55.41 133 TYR A O 1
ATOM 1061 N N . ASP A 1 134 ? -27.947 7.242 6.110 1.00 65.88 134 ASP A N 1
ATOM 1062 C CA . ASP A 1 134 ? -28.007 6.999 7.551 1.00 65.88 134 ASP A CA 1
ATOM 1063 C C . ASP A 1 134 ? -28.364 5.554 7.917 1.00 65.88 134 ASP A C 1
ATOM 1065 O O . ASP A 1 134 ? -29.427 5.024 7.583 1.00 65.88 134 ASP A O 1
ATOM 1069 N N . TRP A 1 135 ? -27.455 4.918 8.651 1.00 78.31 135 TRP A N 1
ATOM 1070 C CA . TRP A 1 135 ? -27.696 3.619 9.254 1.00 78.31 135 TRP A CA 1
ATOM 1071 C C . TRP A 1 135 ? -28.786 3.745 10.320 1.00 78.31 135 TRP A C 1
ATOM 1073 O O . TRP A 1 135 ? -28.643 4.519 11.267 1.00 78.31 135 TRP A O 1
ATOM 1083 N N . SER A 1 136 ? -29.866 2.967 10.192 1.00 84.88 136 SER A N 1
ATOM 1084 C CA . SER A 1 136 ? -30.895 2.926 11.236 1.00 84.88 136 SER A CA 1
ATOM 1085 C C . SER A 1 136 ? -30.296 2.449 12.562 1.00 84.88 136 SER A C 1
ATOM 1087 O O . SER A 1 136 ? -29.417 1.583 12.573 1.00 84.88 136 SER A O 1
ATOM 1089 N N . SER A 1 137 ? -30.801 2.962 13.688 1.00 86.50 137 SER A N 1
ATOM 1090 C CA . SER A 1 137 ? -30.346 2.527 15.016 1.00 86.50 137 SER A CA 1
ATOM 1091 C C . SER A 1 137 ? -30.458 1.010 15.187 1.00 86.50 137 SER A C 1
ATOM 1093 O O . SER A 1 137 ? -29.529 0.389 15.691 1.00 86.50 137 SER A O 1
ATOM 1095 N N . GLY A 1 138 ? -31.531 0.402 14.665 1.00 88.50 138 GLY A N 1
ATOM 1096 C CA . GLY A 1 138 ? -31.717 -1.052 14.686 1.00 88.50 138 GLY A CA 1
ATOM 1097 C C . GLY A 1 138 ? -30.642 -1.815 13.904 1.00 88.50 138 GLY A C 1
ATOM 1098 O O . GLY A 1 138 ? -30.154 -2.831 14.383 1.00 88.50 138 GLY A O 1
ATOM 1099 N N . ALA A 1 139 ? -30.196 -1.302 12.752 1.00 88.69 139 ALA A N 1
ATOM 1100 C CA . ALA A 1 139 ? -29.103 -1.916 11.996 1.00 88.69 139 ALA A CA 1
ATOM 1101 C C . ALA A 1 139 ? -27.753 -1.807 12.729 1.00 88.69 139 ALA A C 1
ATOM 1103 O O . ALA A 1 139 ? -26.964 -2.750 12.719 1.00 88.69 139 ALA A O 1
ATOM 1104 N N . LEU A 1 140 ? -27.484 -0.676 13.392 1.00 89.50 140 LEU A N 1
ATOM 1105 C CA . LEU A 1 140 ? -26.268 -0.503 14.197 1.00 89.50 140 LEU A CA 1
ATOM 1106 C C . LEU A 1 140 ? -26.267 -1.406 15.436 1.00 89.50 140 LEU A C 1
ATOM 1108 O O . LEU A 1 140 ? -25.233 -1.979 15.776 1.00 89.50 140 LEU A O 1
ATOM 1112 N N . GLU A 1 141 ? -27.411 -1.560 16.101 1.00 91.62 141 GLU A N 1
ATOM 1113 C CA . GLU A 1 141 ? -27.578 -2.506 17.208 1.00 91.62 141 GLU A CA 1
ATOM 1114 C C . GLU A 1 141 ? -27.420 -3.956 16.737 1.00 91.62 141 GLU A C 1
ATOM 1116 O O . GLU A 1 141 ? -26.695 -4.731 17.366 1.00 91.62 141 GLU A O 1
ATOM 1121 N N . ALA A 1 142 ? -27.999 -4.312 15.588 1.00 92.81 142 ALA A N 1
ATOM 1122 C CA . ALA A 1 142 ? -27.803 -5.622 14.979 1.00 92.81 142 ALA A CA 1
ATOM 1123 C C . ALA A 1 142 ? -26.311 -5.905 14.721 1.00 92.81 142 ALA A C 1
ATOM 1125 O O . ALA A 1 142 ? -25.808 -6.948 15.127 1.00 92.81 142 ALA A O 1
ATOM 1126 N N . LEU A 1 143 ? -25.548 -4.948 14.176 1.00 92.75 143 LEU A N 1
ATOM 1127 C CA . LEU A 1 143 ? -24.092 -5.095 14.006 1.00 92.75 143 LEU A CA 1
ATOM 1128 C C . LEU A 1 143 ? -23.320 -5.232 15.323 1.00 92.75 143 LEU A C 1
ATOM 1130 O O . LEU A 1 143 ? -22.341 -5.980 15.396 1.00 92.75 143 LEU A O 1
ATOM 1134 N N . ARG A 1 144 ? -23.723 -4.487 16.359 1.00 93.38 144 ARG A N 1
ATOM 1135 C CA . ARG A 1 144 ? -23.103 -4.567 17.690 1.00 93.38 144 ARG A CA 1
ATOM 1136 C C . ARG A 1 144 ? -23.341 -5.927 18.351 1.00 93.38 144 ARG A C 1
ATOM 1138 O O . ARG A 1 144 ? -22.490 -6.370 19.112 1.00 93.38 144 ARG A O 1
ATOM 1145 N N . THR A 1 145 ? -24.461 -6.583 18.053 1.00 94.12 145 THR A N 1
ATOM 1146 C CA . THR A 1 145 ? -24.821 -7.897 18.617 1.00 94.12 145 THR A CA 1
ATOM 1147 C C . THR A 1 145 ? -24.351 -9.084 17.774 1.00 94.12 145 THR A C 1
ATOM 1149 O O . THR A 1 145 ? -24.116 -10.154 18.330 1.00 94.12 145 THR A O 1
ATOM 1152 N N . ALA A 1 146 ? -24.167 -8.899 16.462 1.00 94.62 146 ALA A N 1
ATOM 1153 C CA . ALA A 1 146 ? -23.794 -9.954 15.518 1.00 94.62 146 ALA A CA 1
ATOM 1154 C C . ALA A 1 146 ? -22.469 -10.650 15.865 1.00 94.62 146 ALA A C 1
ATOM 1156 O O . ALA A 1 146 ? -22.346 -11.867 15.750 1.00 94.62 146 ALA A O 1
ATOM 1157 N N . LEU A 1 147 ? -21.483 -9.870 16.311 1.00 92.81 147 LEU A N 1
ATOM 1158 C CA . LEU A 1 147 ? -20.209 -10.356 16.831 1.00 92.81 147 LEU A CA 1
ATOM 1159 C C . LEU A 1 147 ? -19.965 -9.722 18.201 1.00 92.81 147 LEU A C 1
ATOM 1161 O O . LEU A 1 147 ? -20.220 -8.520 18.348 1.00 92.81 147 LEU A O 1
ATOM 1165 N N . PRO A 1 148 ? -19.433 -10.478 19.183 1.00 94.94 148 PRO A N 1
ATOM 1166 C CA . PRO A 1 148 ? -19.156 -9.939 20.508 1.00 94.94 148 PRO A CA 1
ATOM 1167 C C . PRO A 1 148 ? -18.288 -8.684 20.392 1.00 94.94 148 PRO A C 1
ATOM 1169 O O . PRO A 1 148 ? -1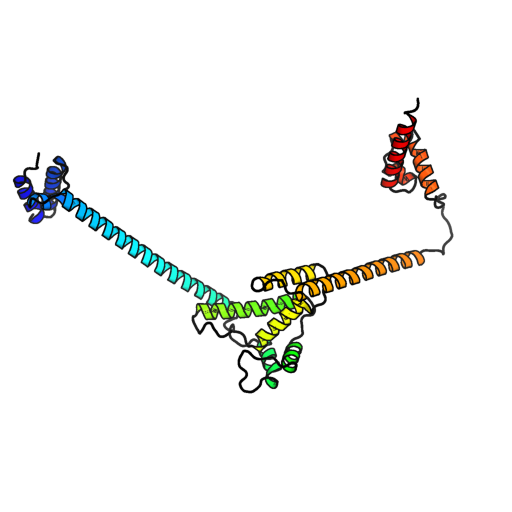7.314 -8.659 19.636 1.00 94.94 148 PRO A O 1
ATOM 1172 N N . LEU A 1 149 ? -18.670 -7.616 21.093 1.00 94.31 149 LEU A N 1
ATOM 1173 C CA . LEU A 1 149 ? -17.858 -6.405 21.117 1.00 94.31 149 LEU A CA 1
ATOM 1174 C C . LEU A 1 149 ? -16.597 -6.652 21.959 1.00 94.31 149 LEU A C 1
ATOM 1176 O O . LEU A 1 149 ? -16.700 -7.246 23.040 1.00 94.31 149 LEU A O 1
ATOM 1180 N N . PRO A 1 150 ? -15.431 -6.1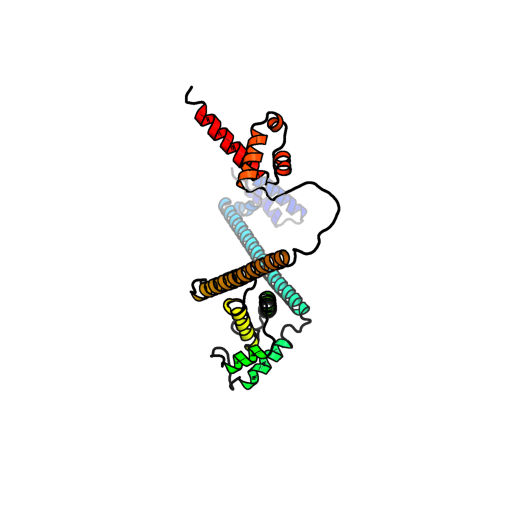83 21.488 1.00 95.56 150 PRO A N 1
ATOM 1181 C CA . PRO A 1 150 ? -14.211 -6.151 22.278 1.00 95.56 150 PRO A CA 1
ATOM 1182 C C . PRO A 1 150 ? -14.433 -5.477 23.629 1.00 95.56 150 PRO A C 1
ATOM 1184 O O . PRO A 1 150 ? -15.075 -4.428 23.708 1.00 95.56 150 PRO A O 1
ATOM 1187 N N . LYS A 1 151 ? -13.890 -6.071 24.692 1.00 93.81 151 LYS A N 1
ATOM 1188 C CA . LYS A 1 151 ? -13.992 -5.526 26.056 1.00 93.81 151 LYS A CA 1
ATOM 1189 C C . LYS A 1 151 ? -12.743 -4.765 26.470 1.00 93.81 151 LYS A C 1
ATOM 1191 O O . LYS A 1 151 ? -12.791 -3.990 27.420 1.00 93.81 151 LYS A O 1
ATOM 1196 N N . THR A 1 152 ? -11.635 -4.997 25.774 1.00 93.50 152 THR A N 1
ATOM 1197 C CA . THR A 1 152 ? -10.345 -4.368 26.054 1.00 93.50 152 THR A CA 1
ATOM 1198 C C . THR A 1 152 ? -9.848 -3.568 24.855 1.00 93.50 152 THR A C 1
ATOM 1200 O O . THR A 1 152 ? -10.237 -3.809 23.708 1.00 93.50 152 THR A O 1
ATOM 1203 N N . MET A 1 153 ? -8.955 -2.612 25.125 1.00 92.00 153 MET A N 1
ATOM 1204 C CA . MET A 1 153 ? -8.304 -1.807 24.089 1.00 92.00 153 MET A CA 1
ATOM 1205 C C . MET A 1 153 ? -7.548 -2.686 23.082 1.00 92.00 153 MET A C 1
ATOM 1207 O O . MET A 1 153 ? -7.626 -2.464 21.874 1.00 92.00 153 MET A O 1
ATOM 1211 N N . ASP A 1 154 ? -6.855 -3.716 23.571 1.00 93.69 154 ASP A N 1
ATOM 1212 C CA . ASP A 1 154 ? -6.060 -4.615 22.734 1.00 93.69 154 ASP A CA 1
ATOM 1213 C C . ASP A 1 154 ? -6.926 -5.484 21.821 1.00 93.69 154 ASP A C 1
ATOM 1215 O O . ASP A 1 154 ? -6.610 -5.629 20.640 1.00 93.69 154 ASP A O 1
ATOM 1219 N N . GLU A 1 155 ? -8.047 -6.007 22.324 1.00 95.56 155 GLU A N 1
ATOM 1220 C CA . GLU A 1 155 ? -9.011 -6.746 21.502 1.00 95.56 155 GLU A CA 1
ATOM 1221 C C . GLU A 1 155 ? -9.593 -5.860 20.391 1.00 95.56 155 GLU A C 1
ATOM 1223 O O . GLU A 1 155 ? -9.667 -6.287 19.237 1.00 95.56 155 GLU A O 1
ATOM 1228 N N . ALA A 1 156 ? -9.953 -4.612 20.712 1.00 95.06 156 ALA A N 1
ATOM 1229 C CA . ALA A 1 156 ? -10.545 -3.689 19.748 1.00 95.06 156 ALA A CA 1
ATOM 1230 C C . ALA A 1 156 ? -9.560 -3.308 18.638 1.00 95.06 156 ALA A C 1
ATOM 1232 O O . ALA A 1 156 ? -9.897 -3.352 17.451 1.00 95.06 156 ALA A O 1
ATOM 1233 N N . LEU A 1 157 ? -8.315 -2.998 19.010 1.00 94.25 157 LEU A N 1
ATOM 1234 C CA . LEU A 1 157 ? -7.249 -2.707 18.055 1.00 94.25 157 LEU A CA 1
ATOM 1235 C C . LEU A 1 157 ? -6.875 -3.938 17.221 1.00 94.25 157 LEU A C 1
ATOM 1237 O O . LEU A 1 157 ? -6.596 -3.795 16.029 1.00 94.25 157 LEU A O 1
ATOM 1241 N N . ALA A 1 158 ? -6.887 -5.139 17.806 1.00 96.44 158 ALA A N 1
ATOM 1242 C CA . ALA A 1 158 ? -6.622 -6.378 17.082 1.00 96.44 158 ALA A CA 1
ATOM 1243 C C . ALA A 1 158 ? -7.703 -6.665 16.028 1.00 96.44 158 ALA A C 1
ATOM 1245 O O . ALA A 1 158 ? -7.364 -6.954 14.876 1.00 96.44 158 ALA A O 1
ATOM 1246 N N . GLU A 1 159 ? -8.986 -6.529 16.382 1.00 96.81 159 GLU A N 1
ATOM 1247 C CA . GLU A 1 159 ? -10.096 -6.700 15.437 1.00 96.81 159 GLU A CA 1
ATOM 1248 C C . GLU A 1 159 ? -10.033 -5.645 14.320 1.00 96.81 159 GLU A C 1
ATOM 1250 O O . GLU A 1 159 ? -10.088 -5.983 13.134 1.00 96.81 159 GLU A O 1
ATOM 1255 N N . LEU A 1 160 ? -9.824 -4.371 14.670 1.00 95.12 160 LEU A N 1
ATOM 1256 C CA . LEU A 1 160 ? -9.715 -3.290 13.689 1.00 95.12 160 LEU A CA 1
ATOM 1257 C C . LEU A 1 160 ? -8.527 -3.499 12.740 1.00 95.12 160 LEU A C 1
ATOM 1259 O O . LEU A 1 160 ? -8.658 -3.319 11.525 1.00 95.12 160 LEU A O 1
ATOM 1263 N N . LYS A 1 161 ? -7.372 -3.923 13.268 1.00 95.00 161 LYS A N 1
ATOM 1264 C CA . LYS A 1 161 ? -6.185 -4.246 12.468 1.00 95.00 161 LYS A CA 1
ATOM 1265 C C . LYS A 1 161 ? -6.455 -5.407 11.517 1.00 95.00 161 LYS A C 1
ATOM 1267 O O . LYS A 1 161 ? -6.026 -5.337 10.366 1.00 95.00 161 LYS A O 1
ATOM 1272 N N . ARG A 1 162 ? -7.171 -6.445 11.959 1.00 95.69 162 ARG A N 1
ATOM 1273 C CA . ARG A 1 162 ? -7.560 -7.583 11.112 1.00 95.69 162 ARG A CA 1
ATOM 1274 C C . ARG A 1 162 ? -8.375 -7.115 9.908 1.00 95.69 162 ARG A C 1
ATOM 1276 O O . ARG A 1 162 ? -8.023 -7.438 8.776 1.00 95.69 162 ARG A O 1
ATOM 1283 N N . TRP A 1 163 ? -9.414 -6.313 10.142 1.00 95.12 163 TRP A N 1
ATOM 1284 C CA . TRP A 1 163 ? -10.263 -5.788 9.071 1.00 95.12 163 TRP A CA 1
ATOM 1285 C C . TRP A 1 163 ? -9.527 -4.824 8.142 1.00 95.12 163 TRP A C 1
ATOM 1287 O O . TRP A 1 163 ? -9.673 -4.913 6.925 1.00 95.12 163 TRP A O 1
ATOM 1297 N N . THR A 1 164 ? -8.689 -3.951 8.701 1.00 94.12 164 THR A N 1
ATOM 1298 C CA . THR A 1 164 ? -7.865 -3.018 7.920 1.00 94.12 164 THR A CA 1
ATOM 1299 C C . THR A 1 164 ? -6.881 -3.772 7.029 1.00 94.12 164 THR A C 1
ATOM 1301 O O . THR A 1 164 ? -6.798 -3.486 5.842 1.00 94.12 164 THR A O 1
ATOM 1304 N N . THR A 1 165 ? -6.216 -4.800 7.564 1.00 95.00 165 THR A N 1
ATOM 1305 C CA . THR A 1 165 ? -5.283 -5.641 6.797 1.00 95.00 165 THR A CA 1
ATOM 1306 C C . THR A 1 165 ? -5.998 -6.349 5.648 1.00 95.00 165 THR A C 1
ATOM 1308 O O . THR A 1 165 ? -5.516 -6.311 4.521 1.00 95.00 165 THR A O 1
ATOM 1311 N N . LEU A 1 166 ? -7.172 -6.941 5.900 1.00 94.75 166 LEU A N 1
ATOM 1312 C CA . LEU A 1 166 ? -7.962 -7.600 4.856 1.00 94.75 166 LEU A CA 1
ATOM 1313 C C . LEU A 1 166 ? -8.398 -6.614 3.760 1.00 94.75 166 LEU A C 1
ATOM 1315 O O . LEU A 1 166 ? -8.297 -6.923 2.572 1.00 94.75 166 LEU A O 1
ATOM 1319 N N . ARG A 1 167 ? -8.857 -5.419 4.150 1.00 92.81 167 ARG A N 1
ATOM 1320 C CA . ARG A 1 167 ? -9.232 -4.351 3.216 1.00 92.81 167 ARG A CA 1
ATOM 1321 C C . ARG A 1 167 ? -8.039 -3.913 2.371 1.00 92.81 167 ARG A C 1
ATOM 1323 O O . ARG A 1 167 ? -8.163 -3.865 1.150 1.00 92.81 167 ARG A O 1
ATOM 1330 N N . ASP A 1 168 ? -6.900 -3.635 2.996 1.00 93.00 168 ASP A N 1
ATOM 1331 C CA . ASP A 1 168 ? -5.682 -3.189 2.316 1.00 93.00 168 ASP A CA 1
ATOM 1332 C C . ASP A 1 168 ? -5.152 -4.260 1.356 1.00 93.00 168 ASP A C 1
ATOM 1334 O O . ASP A 1 168 ? -4.836 -3.949 0.207 1.00 93.00 168 ASP A O 1
ATOM 1338 N N . ASP A 1 169 ? -5.142 -5.527 1.779 1.00 94.94 169 ASP A N 1
ATOM 1339 C CA . ASP A 1 169 ? -4.752 -6.671 0.953 1.00 94.94 169 ASP A CA 1
ATOM 1340 C C . ASP A 1 169 ? -5.665 -6.801 -0.280 1.00 94.94 169 ASP A C 1
ATOM 1342 O O . ASP A 1 169 ? -5.183 -6.877 -1.416 1.00 94.94 169 ASP A O 1
ATOM 1346 N N . ARG A 1 170 ? -6.992 -6.747 -0.091 1.00 93.00 170 ARG A N 1
ATOM 1347 C CA . ARG A 1 170 ? -7.969 -6.772 -1.194 1.00 93.00 170 ARG A CA 1
ATOM 1348 C C . ARG A 1 170 ? -7.797 -5.582 -2.140 1.00 93.00 170 ARG A C 1
ATOM 1350 O O . ARG A 1 170 ? -7.812 -5.762 -3.361 1.00 93.00 170 ARG A O 1
ATOM 1357 N N . GLN A 1 171 ? -7.619 -4.369 -1.610 1.00 90.69 171 GLN A N 1
ATOM 1358 C CA . GLN A 1 171 ? -7.409 -3.165 -2.420 1.00 90.69 171 GLN A CA 1
ATOM 1359 C C . GLN A 1 171 ? -6.102 -3.245 -3.207 1.00 90.69 171 GLN A C 1
ATOM 1361 O O . GLN A 1 171 ? -6.076 -2.893 -4.390 1.00 90.69 171 GLN A O 1
ATOM 1366 N N . PHE A 1 172 ? -5.026 -3.719 -2.577 1.00 92.06 172 PHE A N 1
ATOM 1367 C CA . PHE A 1 172 ? -3.734 -3.896 -3.222 1.00 92.06 172 PHE A CA 1
ATOM 1368 C C . PHE A 1 172 ? -3.841 -4.872 -4.394 1.00 92.06 172 PHE A C 1
ATOM 1370 O O . PHE A 1 172 ? -3.489 -4.507 -5.517 1.00 92.06 172 PHE A O 1
ATOM 1377 N N . VAL A 1 173 ? -4.387 -6.072 -4.167 1.00 92.25 173 VAL A N 1
ATOM 1378 C CA . VAL A 1 173 ? -4.520 -7.105 -5.207 1.00 92.25 173 VAL A CA 1
ATOM 1379 C C . VAL A 1 173 ? -5.409 -6.612 -6.352 1.00 92.25 173 VAL A C 1
ATOM 1381 O O . VAL A 1 173 ? -5.025 -6.713 -7.521 1.00 92.25 173 VAL A O 1
ATOM 1384 N N . ARG A 1 174 ? -6.541 -5.964 -6.045 1.00 88.44 174 ARG A N 1
ATOM 1385 C CA . ARG A 1 174 ? -7.425 -5.363 -7.060 1.00 88.44 174 ARG A CA 1
ATOM 1386 C C . ARG A 1 174 ? -6.701 -4.307 -7.909 1.00 88.44 174 ARG A C 1
ATOM 1388 O O . ARG A 1 174 ? -6.863 -4.289 -9.133 1.00 88.44 174 ARG A O 1
ATOM 1395 N N . ARG A 1 175 ? -5.875 -3.448 -7.290 1.00 87.88 175 ARG A N 1
ATOM 1396 C CA . ARG A 1 175 ? -5.061 -2.431 -7.988 1.00 87.88 175 ARG A CA 1
ATOM 1397 C C . ARG A 1 175 ? -3.952 -3.058 -8.832 1.00 87.88 175 ARG A C 1
ATOM 1399 O O . ARG A 1 175 ? -3.762 -2.641 -9.976 1.00 87.88 175 ARG A O 1
ATOM 1406 N N . ALA A 1 176 ? -3.250 -4.060 -8.305 1.00 88.94 176 ALA A N 1
ATOM 1407 C CA . ALA A 1 176 ? -2.168 -4.759 -8.998 1.00 88.94 176 ALA A CA 1
ATOM 1408 C C . ALA A 1 176 ? -2.661 -5.440 -10.288 1.00 88.94 176 ALA A C 1
ATOM 1410 O O . ALA A 1 176 ? -2.003 -5.352 -11.331 1.00 88.94 176 ALA A O 1
ATOM 1411 N N . TYR A 1 177 ? -3.864 -6.021 -10.250 1.00 85.12 177 TYR A N 1
ATOM 1412 C CA . TYR A 1 177 ? -4.498 -6.671 -11.397 1.00 85.12 177 TYR A CA 1
ATOM 1413 C C . TYR A 1 177 ? -5.308 -5.740 -12.313 1.00 85.12 177 TYR A C 1
ATOM 1415 O O . TYR A 1 177 ? -5.757 -6.181 -13.370 1.00 85.12 177 TYR A O 1
ATOM 1423 N N . ARG A 1 178 ? -5.445 -4.448 -11.975 1.00 70.88 178 ARG A N 1
ATOM 1424 C CA . ARG A 1 178 ? -6.230 -3.446 -12.732 1.00 70.88 178 ARG A CA 1
ATOM 1425 C C . ARG A 1 178 ? -7.687 -3.869 -12.991 1.00 70.88 178 ARG A C 1
ATOM 1427 O O . ARG A 1 178 ? -8.225 -3.571 -14.054 1.00 70.88 178 ARG A O 1
ATOM 1434 N N . GLN A 1 179 ? -8.318 -4.569 -12.047 1.00 65.38 179 GLN A N 1
ATOM 1435 C CA . GLN A 1 179 ? -9.600 -5.240 -12.297 1.00 65.38 179 GLN A CA 1
ATOM 1436 C C . GLN A 1 179 ? -10.868 -4.362 -12.229 1.00 65.38 179 GLN A C 1
ATOM 1438 O O . GLN A 1 179 ? -11.882 -4.835 -12.718 1.00 65.38 179 GLN A O 1
ATOM 1443 N N . ALA A 1 180 ? -10.874 -3.122 -11.711 1.00 55.25 180 ALA A N 1
ATOM 1444 C CA . ALA A 1 180 ? -12.034 -2.202 -11.819 1.00 55.25 180 ALA A CA 1
ATOM 1445 C C . ALA A 1 180 ? -11.748 -0.797 -11.243 1.00 55.25 180 ALA A C 1
ATOM 1447 O O . ALA A 1 180 ? -10.712 -0.595 -10.606 1.00 55.25 180 ALA A O 1
ATOM 1448 N N . SER A 1 181 ? -12.691 0.133 -11.472 1.00 54.75 181 SER A N 1
ATOM 1449 C CA . SER A 1 181 ? -12.730 1.556 -11.079 1.00 54.75 181 SER A CA 1
ATOM 1450 C C . SER A 1 181 ? -12.259 1.840 -9.646 1.00 54.75 181 SER A C 1
ATOM 1452 O O . SER A 1 181 ? -12.422 1.018 -8.743 1.00 54.75 181 SER A O 1
ATOM 1454 N N . GLN A 1 182 ? -11.674 3.029 -9.454 1.00 57.03 182 GLN A N 1
ATOM 1455 C CA . GLN A 1 182 ? -11.128 3.506 -8.175 1.00 57.03 182 GLN A CA 1
ATOM 1456 C C . GLN A 1 182 ? -12.195 3.744 -7.089 1.00 57.03 182 GLN A C 1
ATOM 1458 O O . GLN A 1 182 ? -11.820 3.899 -5.931 1.00 57.03 182 GLN A O 1
ATOM 1463 N N . ASP A 1 183 ? -13.483 3.734 -7.448 1.00 57.19 183 ASP A N 1
ATOM 1464 C CA . ASP A 1 183 ? -14.545 4.328 -6.625 1.00 57.19 183 ASP A CA 1
ATOM 1465 C C . ASP A 1 183 ? -15.354 3.341 -5.766 1.00 57.19 183 ASP A C 1
ATOM 1467 O O . ASP A 1 183 ? -16.111 3.779 -4.906 1.00 57.19 183 ASP A O 1
ATOM 1471 N N . GLU A 1 184 ? -15.202 2.022 -5.936 1.00 66.81 184 GLU A N 1
ATOM 1472 C CA . GLU A 1 184 ? -15.935 1.038 -5.118 1.00 66.81 184 GLU A CA 1
ATOM 1473 C C . GLU A 1 184 ? -15.023 0.355 -4.095 1.00 66.81 184 GLU A C 1
ATOM 1475 O O . GLU A 1 184 ? -14.006 -0.244 -4.465 1.00 66.81 184 GLU A O 1
ATOM 1480 N N . ASP A 1 185 ? -15.409 0.401 -2.814 1.00 71.06 185 ASP A N 1
ATOM 1481 C CA . ASP A 1 185 ? -14.702 -0.320 -1.753 1.00 71.06 185 ASP A CA 1
ATOM 1482 C C . ASP A 1 185 ? -14.766 -1.841 -1.985 1.00 71.06 185 ASP A C 1
ATOM 1484 O O . ASP A 1 185 ? -15.676 -2.374 -2.618 1.00 71.06 185 ASP A O 1
ATOM 1488 N N . VAL A 1 186 ? -13.749 -2.551 -1.504 1.00 84.50 186 VAL A N 1
ATOM 1489 C CA . VAL A 1 186 ? -13.597 -4.012 -1.650 1.00 84.50 186 VAL A CA 1
ATOM 1490 C C . VAL A 1 186 ? -14.208 -4.789 -0.486 1.00 84.50 186 VAL A C 1
ATOM 1492 O O . VAL A 1 186 ? -14.206 -6.019 -0.495 1.00 84.50 186 VAL A O 1
ATOM 1495 N N . MET A 1 187 ? -14.679 -4.075 0.534 1.00 89.00 187 MET A N 1
ATOM 1496 C CA . MET A 1 187 ? -15.319 -4.645 1.711 1.00 89.00 187 MET A CA 1
ATOM 1497 C C . MET A 1 187 ? -16.836 -4.472 1.625 1.00 89.00 187 MET A C 1
ATOM 1499 O O . MET A 1 187 ? -17.297 -3.429 1.158 1.00 89.00 187 MET A O 1
ATOM 1503 N N . PRO A 1 188 ? -17.622 -5.436 2.128 1.00 88.88 188 PRO A N 1
ATOM 1504 C CA . PRO A 1 188 ? -19.045 -5.227 2.348 1.00 88.88 188 PRO A CA 1
ATOM 1505 C C . PRO A 1 188 ? -19.290 -4.039 3.291 1.00 88.88 188 PRO A C 1
ATOM 1507 O O . PRO A 1 188 ? -18.610 -3.891 4.308 1.00 88.88 188 PRO A O 1
ATOM 1510 N N . GLU A 1 189 ? -20.306 -3.227 2.998 1.00 86.88 189 GLU A N 1
ATOM 1511 C CA . GLU A 1 189 ? -20.686 -2.056 3.807 1.00 86.88 189 GLU A CA 1
ATOM 1512 C C . GLU A 1 189 ? -20.909 -2.378 5.307 1.00 86.88 189 GLU A C 1
ATOM 1514 O O . GLU A 1 189 ? -20.433 -1.617 6.152 1.00 86.88 189 GLU A O 1
ATOM 1519 N N . PRO A 1 190 ? -21.520 -3.522 5.692 1.00 90.88 190 PRO A N 1
ATOM 1520 C CA . PRO A 1 190 ? -21.648 -3.913 7.102 1.00 90.88 190 PRO A CA 1
ATOM 1521 C C . PRO A 1 190 ? -20.306 -4.061 7.828 1.00 90.88 190 PRO A C 1
ATOM 1523 O O . PRO A 1 190 ? -20.187 -3.717 9.005 1.00 90.88 190 PRO A O 1
ATOM 1526 N N . VAL A 1 191 ? -19.266 -4.505 7.116 1.00 92.56 191 VAL A N 1
ATOM 1527 C CA . VAL A 1 191 ? -17.911 -4.628 7.666 1.00 92.56 191 VAL A CA 1
ATOM 1528 C C . VAL A 1 191 ? -17.279 -3.251 7.842 1.00 92.56 191 VAL A C 1
ATOM 1530 O O . VAL A 1 191 ? -16.692 -2.977 8.887 1.00 92.56 191 VAL A O 1
ATOM 1533 N N . LEU A 1 192 ? -17.449 -2.351 6.868 1.00 90.56 192 LEU A N 1
ATOM 1534 C CA . LEU A 1 192 ? -16.988 -0.963 6.985 1.00 90.56 192 LEU A CA 1
ATOM 1535 C C . LEU A 1 192 ? -17.638 -0.260 8.181 1.00 90.56 192 LEU A C 1
ATOM 1537 O O . LEU A 1 192 ? -16.968 0.472 8.909 1.00 90.56 192 LEU A O 1
ATOM 1541 N N . GLN A 1 193 ? -18.921 -0.517 8.431 1.00 90.25 193 GLN A N 1
ATOM 1542 C CA . GLN A 1 193 ? -19.609 0.048 9.583 1.00 90.25 193 GLN A CA 1
ATOM 1543 C C . GLN A 1 193 ? -19.154 -0.580 10.907 1.00 90.25 193 GLN A C 1
ATOM 1545 O O . GLN A 1 193 ? -18.952 0.153 11.876 1.00 90.25 193 GLN A O 1
ATOM 1550 N N . ARG A 1 194 ? -18.891 -1.895 10.955 1.00 93.94 194 ARG A N 1
ATOM 1551 C CA . ARG A 1 194 ? -18.240 -2.534 12.115 1.00 93.94 194 ARG A CA 1
ATOM 1552 C C . ARG A 1 194 ? -16.881 -1.897 12.408 1.00 93.94 194 ARG A C 1
ATOM 1554 O O . ARG A 1 194 ? -16.592 -1.620 13.566 1.00 93.94 194 ARG A O 1
ATOM 1561 N N . MET A 1 195 ? -16.076 -1.593 11.388 1.00 93.75 195 MET A N 1
ATOM 1562 C CA . MET A 1 195 ? -14.798 -0.891 11.571 1.00 93.75 195 MET A CA 1
ATOM 1563 C C . MET A 1 195 ? -14.975 0.504 12.187 1.00 93.75 195 MET A C 1
ATOM 1565 O O . MET A 1 195 ? -14.172 0.882 13.037 1.00 93.75 195 MET A O 1
ATOM 1569 N N . LYS A 1 196 ? -16.023 1.253 11.812 1.00 91.19 196 LYS A N 1
ATOM 1570 C CA . LYS A 1 196 ? -16.343 2.545 12.450 1.00 91.19 196 LYS A CA 1
ATOM 1571 C C . LYS A 1 196 ? -16.745 2.366 13.913 1.00 91.19 196 LYS A C 1
ATOM 1573 O O . LYS A 1 196 ? -16.191 3.048 14.762 1.00 91.19 196 LYS A O 1
ATOM 1578 N N . ILE A 1 197 ? -17.605 1.388 14.217 1.00 92.00 197 ILE A N 1
ATOM 1579 C CA . ILE A 1 197 ? -17.985 1.053 15.601 1.00 92.00 197 ILE A CA 1
ATOM 1580 C C . ILE A 1 197 ? -16.742 0.710 16.439 1.00 92.00 197 ILE A C 1
ATOM 1582 O O . ILE A 1 197 ? -16.611 1.179 17.563 1.00 92.00 197 ILE A O 1
ATOM 1586 N N . LEU A 1 198 ? -15.804 -0.073 15.896 1.00 93.69 198 LEU A N 1
ATOM 1587 C CA . LEU A 1 198 ? -14.541 -0.391 16.574 1.00 93.69 198 LEU A CA 1
ATOM 1588 C C . LEU A 1 198 ? -13.666 0.849 16.796 1.00 93.69 198 LEU A C 1
ATOM 1590 O O . LEU A 1 198 ? -13.048 0.980 17.850 1.00 93.69 198 LEU A O 1
ATOM 1594 N N . ALA A 1 199 ? -13.609 1.758 15.821 1.00 91.38 199 ALA A N 1
ATOM 1595 C CA . ALA A 1 199 ? -12.891 3.018 15.971 1.00 91.38 199 ALA A CA 1
ATOM 1596 C C . ALA A 1 199 ? -13.517 3.889 17.074 1.00 91.38 199 ALA A C 1
ATOM 1598 O O . ALA A 1 199 ? -12.785 4.391 17.925 1.00 91.38 199 ALA A O 1
ATOM 1599 N N . ASP A 1 200 ? -14.848 3.989 17.120 1.00 90.12 200 ASP A N 1
ATOM 1600 C CA . ASP A 1 200 ? -15.580 4.724 18.158 1.00 90.12 200 ASP A CA 1
ATOM 1601 C C . ASP A 1 200 ? -15.382 4.094 19.549 1.00 90.12 200 ASP A C 1
ATOM 1603 O O . ASP A 1 200 ? -15.143 4.808 20.527 1.00 90.12 200 ASP A O 1
ATOM 1607 N N . LEU A 1 201 ? -15.377 2.757 19.639 1.00 90.94 201 LEU A N 1
ATOM 1608 C CA . LEU A 1 201 ? -15.054 2.024 20.869 1.00 90.94 201 LEU A CA 1
ATOM 1609 C C . LEU A 1 201 ? -13.668 2.406 21.404 1.00 90.94 201 LEU A C 1
ATOM 1611 O O . LEU A 1 201 ? -13.523 2.777 22.572 1.00 90.94 201 LEU A O 1
ATOM 1615 N N . VAL A 1 202 ? -12.649 2.342 20.541 1.00 91.00 202 VAL A N 1
ATOM 1616 C CA . VAL A 1 202 ? -11.264 2.705 20.878 1.00 91.00 202 VAL A CA 1
ATOM 1617 C C . VAL A 1 202 ? -11.172 4.173 21.278 1.00 91.00 202 VAL A C 1
ATOM 1619 O O . VAL A 1 202 ? -10.464 4.511 22.230 1.00 91.00 202 VAL A O 1
ATOM 1622 N N . GLN A 1 203 ? -11.879 5.048 20.567 1.00 87.50 203 GLN A N 1
ATOM 1623 C CA . GLN A 1 203 ? -11.752 6.487 20.721 1.00 87.50 203 GLN A CA 1
ATOM 1624 C C . GLN A 1 203 ? -12.516 7.042 21.931 1.00 87.50 203 GLN A C 1
ATOM 1626 O O . GLN A 1 203 ? -12.026 8.000 22.534 1.00 87.50 203 GLN A O 1
ATOM 1631 N N . PHE A 1 204 ? -13.669 6.461 22.292 1.00 85.69 204 PHE A N 1
ATOM 1632 C CA . PHE A 1 204 ? -14.616 7.094 23.218 1.00 85.69 204 PHE A CA 1
ATOM 1633 C C . PHE A 1 204 ? -15.285 6.172 24.244 1.00 85.69 204 PHE A C 1
ATOM 1635 O O . PHE A 1 204 ? -15.538 6.630 25.361 1.00 85.69 204 PHE A O 1
ATOM 1642 N N . GLU A 1 205 ? -15.641 4.936 23.880 1.00 86.38 205 GLU A N 1
ATOM 1643 C CA . GLU A 1 205 ? -16.570 4.125 24.692 1.00 86.38 205 GLU A CA 1
ATOM 1644 C C . GLU A 1 205 ? -15.862 3.177 25.676 1.00 86.38 205 GLU A C 1
ATOM 1646 O O . GLU A 1 205 ? -16.386 2.928 26.762 1.00 86.38 205 GLU A O 1
ATOM 1651 N N . LEU A 1 206 ? -14.676 2.650 25.339 1.00 88.88 206 LEU A N 1
ATOM 1652 C CA . LEU A 1 206 ? -13.961 1.723 26.224 1.00 88.88 206 LEU A CA 1
ATOM 1653 C C . LEU A 1 206 ? -13.459 2.429 27.490 1.00 88.88 206 LEU A C 1
ATOM 1655 O O . LEU A 1 206 ? -12.847 3.496 27.416 1.00 88.88 206 LEU A O 1
ATOM 1659 N N . VAL A 1 207 ? -13.676 1.804 28.647 1.00 83.94 207 VAL A N 1
ATOM 1660 C CA . VAL A 1 207 ? -13.137 2.274 29.929 1.00 83.94 207 VAL A CA 1
ATOM 1661 C C . VAL A 1 207 ? -11.659 1.904 30.004 1.00 83.94 207 VAL A C 1
ATOM 1663 O O . VAL A 1 207 ? -11.296 0.747 29.793 1.00 83.94 207 VAL A O 1
ATOM 1666 N N . LEU A 1 208 ? -10.803 2.886 30.290 1.00 86.31 208 LEU A N 1
ATOM 1667 C CA . LEU A 1 208 ? -9.362 2.670 30.397 1.00 86.31 208 LEU A CA 1
ATOM 1668 C C . LEU A 1 208 ? -8.994 2.367 31.850 1.00 86.31 208 LEU A C 1
ATOM 1670 O O . LEU A 1 208 ? -9.342 3.134 32.743 1.00 86.31 208 LEU A O 1
ATOM 1674 N N . THR A 1 209 ? -8.271 1.271 32.070 1.00 81.12 209 THR A N 1
ATOM 1675 C CA . THR A 1 209 ? -7.862 0.818 33.419 1.00 81.12 209 THR A CA 1
ATOM 1676 C C . THR A 1 209 ? -6.442 1.258 33.776 1.00 81.12 209 THR A C 1
ATOM 1678 O O . THR A 1 209 ? -6.027 1.275 34.931 1.00 81.12 209 THR A O 1
ATOM 1681 N N . ASN A 1 210 ? -5.638 1.619 32.774 1.00 85.94 210 ASN A N 1
ATOM 1682 C CA . ASN A 1 210 ? -4.228 1.913 32.966 1.00 85.94 210 ASN A CA 1
ATOM 1683 C C . ASN A 1 210 ? -3.722 2.989 31.992 1.00 85.94 210 ASN A C 1
ATOM 1685 O O . ASN A 1 210 ? -4.363 3.357 31.008 1.00 85.94 210 ASN A O 1
ATOM 1689 N N . ILE A 1 211 ? -2.529 3.509 32.290 1.00 86.88 211 ILE A N 1
ATOM 1690 C CA . ILE A 1 211 ? -1.879 4.554 31.484 1.00 86.88 211 ILE A CA 1
ATOM 1691 C C . ILE A 1 211 ? -1.490 4.027 30.094 1.00 86.88 211 ILE A C 1
ATOM 1693 O O . ILE A 1 211 ? -1.434 4.803 29.143 1.00 86.88 211 ILE A O 1
ATOM 1697 N N . GLU A 1 212 ? -1.223 2.729 29.947 1.00 87.25 212 GLU A N 1
ATOM 1698 C CA . GLU A 1 212 ? -0.871 2.136 28.656 1.00 87.25 212 GLU A CA 1
ATOM 1699 C C . GLU A 1 212 ? -2.037 2.211 27.666 1.00 87.25 212 GLU A C 1
ATOM 1701 O O . GLU A 1 212 ? -1.848 2.642 26.529 1.00 87.25 212 GLU A O 1
ATOM 1706 N N . ASP A 1 213 ? -3.252 1.908 28.117 1.00 88.69 213 ASP A N 1
ATOM 1707 C CA . ASP A 1 213 ? -4.469 2.036 27.319 1.00 88.69 213 ASP A CA 1
ATOM 1708 C C . ASP A 1 213 ? -4.725 3.493 26.914 1.00 88.69 213 ASP A C 1
ATOM 1710 O O . ASP A 1 213 ? -5.116 3.768 25.776 1.00 88.69 213 ASP A O 1
ATOM 1714 N N . LEU A 1 214 ? -4.421 4.446 27.804 1.00 87.81 214 LEU A N 1
ATOM 1715 C CA . LEU A 1 214 ? -4.482 5.872 27.482 1.00 87.81 214 LEU A CA 1
ATOM 1716 C C . LEU A 1 214 ? -3.478 6.241 26.383 1.00 87.81 214 LEU A C 1
ATOM 1718 O O . LEU A 1 214 ? -3.831 6.926 25.421 1.00 87.81 214 LEU A O 1
ATOM 1722 N N . MET A 1 215 ? -2.234 5.761 26.482 1.00 85.00 215 MET A N 1
ATOM 1723 C CA . MET A 1 215 ? -1.228 5.973 25.437 1.00 85.00 215 MET A CA 1
ATOM 1724 C C . MET A 1 215 ? -1.659 5.356 24.099 1.00 85.00 215 MET A C 1
ATOM 1726 O O . MET A 1 215 ? -1.450 5.981 23.054 1.00 85.00 215 MET A O 1
ATOM 1730 N N . LYS A 1 216 ? -2.288 4.171 24.113 1.00 88.94 216 LYS A N 1
ATOM 1731 C CA . LYS A 1 216 ? -2.853 3.518 22.919 1.00 88.94 216 LYS A CA 1
ATOM 1732 C C . LYS A 1 216 ? -3.950 4.381 22.286 1.00 88.94 216 LYS A C 1
ATOM 1734 O O . LYS A 1 216 ? -3.864 4.659 21.090 1.00 88.94 216 LYS A O 1
ATOM 1739 N N . ARG A 1 217 ? -4.911 4.888 23.071 1.00 88.50 217 ARG A N 1
ATOM 1740 C CA . ARG A 1 217 ? -5.978 5.786 22.584 1.00 88.50 217 ARG A CA 1
ATOM 1741 C C . ARG A 1 217 ? -5.422 7.075 21.982 1.00 88.50 217 ARG A C 1
ATOM 1743 O O . ARG A 1 217 ? -5.800 7.435 20.870 1.00 88.50 217 ARG A O 1
ATOM 1750 N N . VAL A 1 218 ? -4.501 7.750 22.670 1.00 85.50 218 VAL A N 1
ATOM 1751 C CA . VAL A 1 218 ? -3.877 8.984 22.157 1.00 85.50 218 VAL A CA 1
ATOM 1752 C C . VAL A 1 218 ? -3.126 8.706 20.856 1.00 85.50 218 VAL A C 1
ATOM 1754 O O . VAL A 1 218 ? -3.274 9.441 19.882 1.00 85.50 218 VAL A O 1
ATOM 1757 N N . SER A 1 219 ? -2.362 7.614 20.798 1.00 84.81 219 SER A N 1
ATOM 1758 C CA . SER A 1 219 ? -1.642 7.212 19.584 1.00 84.81 219 SER A CA 1
ATOM 1759 C C . SER A 1 219 ? -2.595 6.921 18.424 1.00 84.81 219 SER A C 1
ATOM 1761 O O . SER A 1 219 ? -2.340 7.350 17.298 1.00 84.81 219 SER A O 1
ATOM 1763 N N . PHE A 1 220 ? -3.713 6.247 18.703 1.00 86.62 220 PHE A N 1
ATOM 1764 C CA . PHE A 1 220 ? -4.768 5.985 17.729 1.00 86.62 220 PHE A CA 1
ATOM 1765 C C . PHE A 1 220 ? -5.395 7.283 17.204 1.00 86.62 220 PHE A C 1
ATOM 1767 O O . PHE A 1 220 ? -5.457 7.486 15.993 1.00 86.62 220 PHE A O 1
ATOM 1774 N N . GLN A 1 221 ? -5.769 8.205 18.095 1.00 83.62 221 GLN A N 1
ATOM 1775 C CA . GLN A 1 221 ? -6.309 9.516 17.725 1.00 83.62 221 GLN A CA 1
ATOM 1776 C C . GLN A 1 221 ? -5.310 10.335 16.895 1.00 83.62 221 GLN A C 1
ATOM 1778 O O . GLN A 1 221 ? -5.698 10.963 15.911 1.00 83.62 221 GLN A O 1
ATOM 1783 N N . MET A 1 222 ? -4.016 10.302 17.231 1.00 80.19 222 MET A N 1
ATOM 1784 C CA . MET A 1 222 ? -2.980 10.970 16.436 1.00 80.19 222 MET A CA 1
ATOM 1785 C C . MET A 1 222 ? -2.825 10.363 15.041 1.00 80.19 222 MET A C 1
ATOM 1787 O O . MET A 1 222 ? -2.596 11.093 14.076 1.00 80.19 222 MET A O 1
ATOM 1791 N N . ALA A 1 223 ? -2.931 9.039 14.919 1.00 79.38 223 ALA A N 1
ATOM 1792 C CA . ALA A 1 223 ? -2.870 8.357 13.632 1.00 79.38 223 ALA A CA 1
ATOM 1793 C C . ALA A 1 223 ? -4.097 8.684 12.764 1.00 79.38 223 ALA A C 1
ATOM 1795 O O . ALA A 1 223 ? -3.931 9.030 11.594 1.00 79.38 223 ALA A O 1
ATOM 1796 N N . ALA A 1 224 ? -5.298 8.653 13.349 1.00 74.50 224 ALA A N 1
ATOM 1797 C CA . ALA A 1 224 ? -6.543 9.045 12.689 1.00 74.50 224 ALA A CA 1
ATOM 1798 C C . ALA A 1 224 ? -6.541 10.534 12.284 1.00 74.50 224 ALA A C 1
ATOM 1800 O O . ALA A 1 224 ? -6.996 10.896 11.199 1.00 74.50 224 ALA A O 1
ATOM 1801 N N . GLY A 1 225 ? -5.944 11.397 13.113 1.00 60.97 225 GLY A N 1
ATOM 1802 C CA . GLY A 1 225 ? -5.882 12.844 12.913 1.00 60.97 225 GLY A CA 1
ATOM 1803 C C . GLY A 1 225 ? -4.892 13.341 11.849 1.00 60.97 225 GLY A C 1
ATOM 1804 O O . GLY A 1 225 ? -4.845 14.536 11.559 1.00 60.97 225 GLY A O 1
ATOM 1805 N N . LYS A 1 226 ? -4.112 12.464 11.199 1.00 52.50 226 LYS A N 1
ATOM 1806 C CA . LYS A 1 226 ? -3.257 12.862 10.059 1.00 52.50 226 LYS A CA 1
ATOM 1807 C C . LYS A 1 226 ? -4.054 13.281 8.806 1.00 52.50 226 LYS A C 1
ATOM 1809 O O . LYS A 1 226 ? -3.444 13.777 7.864 1.00 52.50 226 LYS A O 1
ATOM 1814 N N . GLY A 1 227 ? -5.386 13.127 8.803 1.00 49.44 227 GLY A N 1
ATOM 1815 C CA . GLY A 1 227 ? -6.302 13.642 7.769 1.00 49.44 227 GLY A CA 1
ATOM 1816 C C . GLY A 1 227 ? -7.298 14.723 8.230 1.00 49.44 227 GLY A C 1
ATOM 1817 O O . GLY A 1 227 ? -7.827 15.449 7.394 1.00 49.44 227 GLY A O 1
ATOM 1818 N N . GLN A 1 228 ? -7.530 14.881 9.535 1.00 43.78 228 GLN A N 1
ATOM 1819 C CA . GLN A 1 228 ? -8.386 15.912 10.138 1.00 43.78 228 GLN A CA 1
ATOM 1820 C C . GLN A 1 228 ? -7.783 16.298 11.489 1.00 43.78 228 GLN A C 1
ATOM 1822 O O . GLN A 1 228 ? -7.466 15.422 12.285 1.00 43.78 228 GLN A O 1
ATOM 1827 N N . GLN A 1 229 ? -7.594 17.598 11.738 1.00 42.50 229 GLN A N 1
ATOM 1828 C CA . GLN A 1 229 ? -6.965 18.095 12.964 1.00 42.50 229 GLN A CA 1
ATOM 1829 C C . GLN A 1 229 ? -7.540 17.415 14.218 1.00 42.50 229 GLN A C 1
ATOM 1831 O O . GLN A 1 229 ? -8.754 17.300 14.370 1.00 42.50 229 GLN A O 1
ATOM 1836 N N . LEU A 1 230 ? -6.657 17.064 15.158 1.00 45.31 230 LEU A N 1
ATOM 1837 C CA . LEU A 1 230 ? -6.938 16.726 16.566 1.00 45.31 230 LEU A CA 1
ATOM 1838 C C . LEU A 1 230 ? -7.639 17.874 17.340 1.00 45.31 230 LEU A C 1
ATOM 1840 O O . LEU A 1 230 ? -7.439 18.039 18.538 1.00 45.31 230 LEU A O 1
ATOM 1844 N N . SER A 1 231 ? -8.420 18.725 16.674 1.00 44.84 231 SER A N 1
ATOM 1845 C CA . SER A 1 231 ? -9.026 19.936 17.228 1.00 44.84 231 SER A CA 1
ATOM 1846 C C . SER A 1 231 ? -10.500 19.755 17.592 1.00 44.84 231 SER A C 1
ATOM 1848 O O . SER A 1 231 ? -11.230 20.737 17.709 1.00 44.84 231 SER A O 1
ATOM 1850 N N . GLY A 1 232 ? -10.974 18.518 17.738 1.00 57.03 232 GLY A N 1
ATOM 1851 C CA . GLY A 1 232 ? -12.295 18.265 18.297 1.00 57.03 232 GLY A CA 1
ATOM 1852 C C . GLY A 1 232 ? -12.221 18.300 19.819 1.00 57.03 232 GLY A C 1
ATOM 1853 O O . GLY A 1 232 ? -11.536 17.467 20.406 1.00 57.03 232 GLY A O 1
ATOM 1854 N N . VAL A 1 233 ? -12.965 19.210 20.454 1.00 60.16 233 VAL A N 1
ATOM 1855 C CA . VAL A 1 233 ? -13.215 19.255 21.914 1.00 60.16 233 VAL A CA 1
ATOM 1856 C C . VAL A 1 233 ? -13.499 17.850 22.486 1.00 60.16 233 VAL A C 1
ATOM 1858 O O . VAL A 1 233 ? -13.003 17.491 23.550 1.00 60.16 233 VAL A O 1
ATOM 1861 N N . ILE A 1 234 ? -14.162 17.009 21.690 1.00 65.25 234 ILE A N 1
ATOM 1862 C CA . ILE A 1 234 ? -14.535 15.615 21.967 1.00 65.25 234 ILE A CA 1
ATOM 1863 C C . ILE A 1 234 ? -13.325 14.704 22.280 1.00 65.25 234 ILE A C 1
ATOM 1865 O O . ILE A 1 234 ? -13.406 13.838 23.149 1.00 65.25 234 ILE A O 1
ATOM 1869 N N . GLY A 1 235 ? -12.179 14.883 21.608 1.00 69.12 235 GLY A N 1
ATOM 1870 C CA . GLY A 1 235 ? -10.984 14.058 21.847 1.00 69.12 235 GLY A CA 1
ATOM 1871 C C . GLY A 1 235 ? -10.315 14.362 23.190 1.00 69.12 235 GLY A C 1
ATOM 1872 O O . GLY A 1 235 ? -9.903 13.449 23.905 1.00 69.12 235 GLY A O 1
ATOM 1873 N N . LEU A 1 236 ? -10.269 15.644 23.563 1.00 68.75 236 LEU A N 1
ATOM 1874 C CA . LEU A 1 236 ? -9.746 16.089 24.856 1.00 68.75 236 LEU A CA 1
ATOM 1875 C C . LEU A 1 236 ? -10.677 15.690 26.005 1.00 68.75 236 LEU A C 1
ATOM 1877 O O . LEU A 1 236 ? -10.194 15.258 27.047 1.00 68.75 236 LEU A O 1
ATOM 1881 N N . GLU A 1 237 ? -11.994 15.776 25.811 1.00 74.12 237 GLU A N 1
ATOM 1882 C CA . GLU A 1 237 ? -12.983 15.310 26.790 1.00 74.12 237 GLU A CA 1
ATOM 1883 C C . GLU A 1 237 ? -12.850 13.811 27.081 1.00 74.12 237 GLU A C 1
ATOM 1885 O O . GLU A 1 237 ? -12.916 13.411 28.243 1.00 74.12 237 GLU A O 1
ATOM 1890 N N . ALA A 1 238 ? -12.608 12.986 26.056 1.00 74.88 238 ALA A N 1
ATOM 1891 C CA . ALA A 1 238 ? -12.356 11.558 26.240 1.00 74.88 238 ALA A CA 1
ATOM 1892 C C . ALA A 1 238 ? -11.094 11.312 27.083 1.00 74.88 238 ALA A C 1
ATOM 1894 O O . ALA A 1 238 ? -11.152 10.597 28.077 1.00 74.88 238 ALA A O 1
ATOM 1895 N N . ILE A 1 239 ? -9.985 11.985 26.756 1.00 79.50 239 ILE A N 1
ATOM 1896 C CA . ILE A 1 239 ? -8.724 11.873 27.509 1.00 79.50 239 ILE A CA 1
ATOM 1897 C C . ILE A 1 239 ? -8.898 12.315 28.968 1.00 79.50 239 ILE A C 1
ATOM 1899 O O . ILE A 1 239 ? -8.370 11.677 29.878 1.00 79.50 239 ILE A O 1
ATOM 1903 N N . LEU A 1 240 ? -9.628 13.407 29.210 1.00 75.25 240 LEU A N 1
ATOM 1904 C CA . LEU A 1 240 ? -9.894 13.894 30.564 1.00 75.25 240 LEU A CA 1
ATOM 1905 C C . LEU A 1 240 ? -10.739 12.899 31.366 1.00 75.25 240 LEU A C 1
ATOM 1907 O O . LEU A 1 240 ? -10.394 12.615 32.514 1.00 75.25 240 LEU A O 1
ATOM 1911 N N . ARG A 1 241 ? -11.785 12.327 30.755 1.00 81.25 241 ARG A N 1
ATOM 1912 C CA . ARG A 1 241 ? -12.601 11.262 31.357 1.00 81.25 241 ARG A CA 1
ATOM 1913 C C . ARG A 1 241 ? -11.744 10.057 31.742 1.00 81.25 241 ARG A C 1
ATOM 1915 O O . ARG A 1 241 ? -11.875 9.540 32.847 1.00 81.25 241 ARG A O 1
ATOM 1922 N N . ASP A 1 242 ? -10.844 9.642 30.857 1.00 82.44 242 ASP A N 1
ATOM 1923 C CA . ASP A 1 242 ? -9.972 8.492 31.094 1.00 82.44 242 ASP A CA 1
ATOM 1924 C C . ASP A 1 242 ? -8.977 8.741 32.228 1.00 82.44 242 ASP A C 1
ATOM 1926 O O . ASP A 1 242 ? -8.771 7.887 33.089 1.00 82.44 242 ASP A O 1
ATOM 1930 N N . LEU A 1 243 ? -8.367 9.929 32.260 1.00 83.75 243 LEU A N 1
ATOM 1931 C CA . LEU A 1 243 ? -7.460 10.324 33.337 1.00 83.75 243 LEU A CA 1
ATOM 1932 C C . LEU A 1 243 ? -8.174 10.368 34.690 1.00 83.75 243 LEU A C 1
ATOM 1934 O O . LEU A 1 243 ? -7.582 10.004 35.709 1.00 83.75 243 LEU A O 1
ATOM 1938 N N . GLU A 1 244 ? -9.433 10.806 34.712 1.00 79.81 244 GLU A N 1
ATOM 1939 C CA . GLU A 1 244 ? -10.253 10.790 35.918 1.00 79.81 244 GLU A CA 1
ATOM 1940 C C . GLU A 1 244 ? -10.579 9.360 36.368 1.00 79.81 244 GLU A C 1
ATOM 1942 O O . GLU A 1 244 ? -10.396 9.058 37.548 1.00 79.81 244 GLU A O 1
ATOM 1947 N N . ALA A 1 245 ? -10.953 8.467 35.447 1.00 80.69 245 ALA A N 1
ATOM 1948 C CA . ALA A 1 245 ? -11.198 7.055 35.747 1.00 80.69 245 ALA A CA 1
ATOM 1949 C C . ALA A 1 245 ? -9.952 6.371 36.346 1.00 80.69 245 ALA A C 1
ATOM 1951 O O . ALA A 1 245 ? -10.017 5.816 37.444 1.00 80.69 245 ALA A O 1
ATOM 1952 N N . ILE A 1 246 ? -8.787 6.527 35.704 1.00 84.62 246 ILE A N 1
ATOM 1953 C CA . ILE A 1 246 ? -7.509 5.972 36.185 1.00 84.62 246 ILE A CA 1
ATOM 1954 C C . ILE A 1 246 ? -7.140 6.547 37.562 1.00 84.62 246 ILE A C 1
ATOM 1956 O O . ILE A 1 246 ? -6.598 5.850 38.427 1.00 84.62 246 ILE A O 1
ATOM 1960 N N . ARG A 1 247 ? -7.411 7.838 37.797 1.00 80.25 247 ARG A N 1
ATOM 1961 C CA . ARG A 1 247 ? -7.172 8.465 39.101 1.00 80.25 247 ARG A CA 1
ATOM 1962 C C . ARG A 1 247 ? -8.075 7.866 40.179 1.00 80.25 247 ARG A C 1
ATOM 1964 O O . ARG A 1 247 ? -7.584 7.625 41.280 1.00 80.25 247 ARG A O 1
ATOM 1971 N N . GLN A 1 248 ? -9.361 7.675 39.897 1.00 77.19 248 GLN A N 1
ATOM 1972 C CA . GLN A 1 248 ? -10.319 7.126 40.858 1.00 77.19 248 GLN A CA 1
ATOM 1973 C C . GLN A 1 248 ? -9.955 5.690 41.247 1.00 77.19 248 GLN A C 1
ATOM 1975 O O . GLN A 1 248 ? -9.919 5.384 42.437 1.00 77.19 248 GLN A O 1
ATOM 1980 N N . GLU A 1 249 ? -9.576 4.857 40.277 1.00 76.19 249 GLU A N 1
ATOM 1981 C CA . GLU A 1 249 ? -9.140 3.478 40.518 1.00 76.19 249 GLU A CA 1
ATOM 1982 C C . GLU A 1 249 ? -7.901 3.426 41.428 1.00 76.19 249 GLU A C 1
ATOM 1984 O O . GLU A 1 249 ? -7.903 2.747 42.453 1.00 76.19 249 GLU A O 1
ATOM 1989 N N . ARG A 1 250 ? -6.894 4.274 41.170 1.00 75.06 250 ARG A N 1
ATOM 1990 C CA . ARG A 1 250 ? -5.715 4.387 42.050 1.00 75.06 250 ARG A CA 1
ATOM 1991 C C . ARG A 1 250 ? -6.038 4.885 43.456 1.00 75.06 250 ARG A C 1
ATOM 1993 O O . ARG A 1 250 ? -5.377 4.491 44.414 1.00 75.06 250 ARG A O 1
ATOM 2000 N N . VAL A 1 251 ? -7.005 5.791 43.605 1.00 73.38 251 VAL A N 1
ATOM 2001 C CA . VAL A 1 251 ? -7.423 6.266 44.933 1.00 73.38 251 VAL A CA 1
ATOM 2002 C C . VAL A 1 251 ? -8.060 5.120 45.719 1.00 73.38 251 VAL A C 1
ATOM 2004 O O . VAL A 1 251 ? -7.699 4.938 46.883 1.00 73.38 251 VAL A O 1
ATOM 2007 N N . ILE A 1 252 ? -8.915 4.316 45.081 1.00 68.62 252 ILE A N 1
ATOM 2008 C CA . ILE A 1 252 ? -9.539 3.133 45.689 1.00 68.62 252 ILE A CA 1
ATOM 2009 C C . ILE A 1 252 ? -8.466 2.123 46.115 1.00 68.62 252 ILE A C 1
ATOM 2011 O O . ILE A 1 252 ? -8.411 1.777 47.293 1.00 68.62 252 ILE A O 1
ATOM 2015 N N . GLU A 1 253 ? -7.527 1.767 45.230 1.00 70.31 253 GLU A N 1
ATOM 2016 C CA . GLU A 1 253 ? -6.414 0.861 45.562 1.00 70.31 253 GLU A CA 1
ATOM 2017 C C . GLU A 1 253 ? -5.613 1.339 46.786 1.00 70.31 253 GLU A C 1
ATOM 2019 O O . GLU A 1 253 ? -5.235 0.548 47.653 1.00 70.31 253 GLU A O 1
ATOM 2024 N N . THR A 1 254 ? -5.355 2.648 46.898 1.00 71.19 254 THR A N 1
ATOM 2025 C CA . THR A 1 254 ? -4.610 3.187 48.045 1.00 71.19 254 THR A CA 1
ATOM 2026 C C . THR A 1 254 ? -5.404 3.182 49.348 1.00 71.19 254 THR A C 1
ATOM 2028 O O . THR A 1 254 ? -4.804 3.018 50.412 1.00 71.19 254 THR A O 1
ATOM 2031 N N . GLU A 1 255 ? -6.723 3.369 49.302 1.00 70.56 255 GLU A N 1
ATOM 2032 C CA . GLU A 1 255 ? -7.577 3.279 50.489 1.00 70.56 255 GLU A CA 1
ATOM 2033 C C . GLU A 1 255 ? -7.771 1.821 50.922 1.00 70.56 255 GLU A C 1
ATOM 2035 O O . GLU A 1 255 ? -7.682 1.528 52.117 1.00 70.56 255 GLU A O 1
ATOM 2040 N N . ASP A 1 256 ? -7.885 0.887 49.979 1.00 69.31 256 ASP A N 1
ATOM 2041 C CA . ASP A 1 256 ? -7.929 -0.551 50.257 1.00 69.31 256 ASP A CA 1
ATOM 2042 C C . ASP A 1 256 ? -6.612 -1.052 50.868 1.00 69.31 256 ASP A C 1
ATOM 2044 O O . ASP A 1 256 ? -6.620 -1.793 51.856 1.00 69.31 256 ASP A O 1
ATOM 2048 N N . LEU A 1 257 ? -5.461 -0.564 50.388 1.00 68.69 257 LEU A N 1
ATOM 2049 C CA . LEU A 1 257 ? -4.177 -0.828 51.044 1.00 68.69 257 LEU A CA 1
ATOM 2050 C C . LEU A 1 257 ? -4.120 -0.241 52.463 1.00 68.69 257 LEU A C 1
ATOM 2052 O O . LEU A 1 257 ? -3.615 -0.890 53.382 1.00 68.69 257 LEU A O 1
ATOM 2056 N N . LYS A 1 258 ? -4.621 0.982 52.678 1.00 71.31 258 LYS A N 1
ATOM 2057 C CA . LYS A 1 258 ? -4.631 1.610 54.011 1.00 71.31 258 LYS A CA 1
ATOM 2058 C C . LYS A 1 258 ? -5.541 0.866 54.984 1.00 71.31 258 LYS A C 1
ATOM 2060 O O . LYS A 1 258 ? -5.179 0.739 56.155 1.00 71.31 258 LYS A O 1
ATOM 2065 N N . THR A 1 259 ? -6.700 0.391 54.539 1.00 71.69 259 THR A N 1
ATOM 2066 C CA . THR A 1 259 ? -7.624 -0.389 55.375 1.00 71.69 259 THR A CA 1
ATOM 2067 C C . THR A 1 259 ? -7.039 -1.757 55.713 1.00 71.69 259 THR A C 1
ATOM 2069 O O . THR A 1 259 ? -7.056 -2.125 56.886 1.00 71.69 259 THR A O 1
ATOM 2072 N N . HIS A 1 260 ? -6.394 -2.437 54.759 1.00 67.50 260 HIS A N 1
ATOM 2073 C CA . HIS A 1 260 ? -5.681 -3.692 55.014 1.00 67.50 260 HIS A CA 1
ATOM 2074 C C . HIS A 1 260 ? -4.518 -3.513 55.995 1.00 67.50 260 HIS A C 1
ATOM 2076 O O . HIS A 1 260 ? -4.356 -4.322 56.909 1.00 67.50 260 HIS A O 1
ATOM 2082 N N . ILE A 1 261 ? -3.731 -2.436 55.876 1.00 70.56 261 ILE A N 1
ATOM 2083 C CA . ILE A 1 261 ? -2.670 -2.112 56.846 1.00 70.56 261 ILE A CA 1
ATOM 2084 C C . ILE A 1 261 ? -3.271 -1.865 58.236 1.00 70.56 261 ILE A C 1
ATOM 2086 O O . ILE A 1 261 ? -2.741 -2.360 59.225 1.00 70.56 261 ILE A O 1
ATOM 2090 N N . ARG A 1 262 ? -4.399 -1.149 58.331 1.00 69.88 262 ARG A N 1
ATOM 2091 C CA . ARG A 1 262 ? -5.074 -0.891 59.614 1.00 69.88 262 ARG A CA 1
ATOM 2092 C C . ARG A 1 262 ? -5.634 -2.165 60.250 1.00 69.88 262 ARG A C 1
ATOM 2094 O O . ARG A 1 262 ? -5.424 -2.363 61.443 1.00 69.88 262 ARG A O 1
ATOM 2101 N N . GLN A 1 263 ? -6.278 -3.038 59.478 1.00 64.50 263 GLN A N 1
ATOM 2102 C CA . GLN A 1 263 ? -6.817 -4.317 59.960 1.00 64.50 263 GLN A CA 1
ATOM 2103 C C . GLN A 1 263 ? -5.701 -5.275 60.393 1.00 64.50 263 GLN A C 1
ATOM 2105 O O . GLN A 1 263 ? -5.727 -5.781 61.509 1.00 64.50 263 GLN A O 1
ATOM 2110 N N . SER A 1 264 ? -4.638 -5.406 59.598 1.00 62.81 264 SER A N 1
ATOM 2111 C CA . SER A 1 264 ? -3.474 -6.227 59.965 1.00 62.81 264 SER A CA 1
ATOM 2112 C C . SER A 1 264 ? -2.680 -5.685 61.165 1.00 62.81 264 SER A C 1
ATOM 2114 O O . SER A 1 264 ? -2.010 -6.456 61.854 1.00 62.81 264 SER A O 1
ATOM 2116 N N . THR A 1 265 ? -2.767 -4.383 61.469 1.00 59.72 265 THR A N 1
ATOM 2117 C CA . THR A 1 265 ? -2.259 -3.827 62.737 1.00 59.72 265 THR A CA 1
ATOM 2118 C C . THR A 1 265 ? -3.221 -3.990 63.916 1.00 59.72 265 THR A C 1
ATOM 2120 O O . THR A 1 265 ? -2.752 -4.037 65.049 1.00 59.72 265 THR A O 1
ATOM 2123 N N . ALA A 1 266 ? -4.532 -4.087 63.674 1.00 59.41 266 ALA A N 1
ATOM 2124 C CA . ALA A 1 266 ? -5.550 -4.250 64.714 1.00 59.41 266 ALA A CA 1
ATOM 2125 C C . ALA A 1 266 ? -5.681 -5.710 65.180 1.00 59.41 266 ALA A C 1
ATOM 2127 O O . ALA A 1 266 ? -5.810 -5.952 66.376 1.00 59.41 266 ALA A O 1
ATOM 2128 N N . ASP A 1 267 ? -5.514 -6.681 64.278 1.00 56.75 267 ASP A N 1
ATOM 2129 C CA . ASP A 1 267 ? -5.505 -8.117 64.610 1.00 56.75 267 ASP A CA 1
ATOM 2130 C C . ASP A 1 267 ? -4.223 -8.561 65.339 1.00 56.75 267 ASP A C 1
ATOM 2132 O O . ASP A 1 267 ? -4.060 -9.722 65.716 1.00 56.75 267 ASP A O 1
ATOM 2136 N N . ARG A 1 268 ? -3.284 -7.631 65.559 1.00 50.66 268 ARG A N 1
ATOM 2137 C CA . ARG A 1 268 ? -1.966 -7.893 66.137 1.00 50.66 268 ARG A CA 1
ATOM 2138 C C . ARG A 1 268 ? -1.740 -7.153 67.459 1.00 50.66 268 ARG A C 1
ATOM 2140 O O . ARG A 1 268 ? -0.693 -6.530 67.604 1.00 50.66 268 ARG A O 1
ATOM 2147 N N . ALA A 1 269 ? -2.691 -7.225 68.401 1.00 46.97 269 ALA A N 1
ATOM 2148 C CA . ALA A 1 269 ? -2.479 -7.383 69.861 1.00 46.97 269 ALA A CA 1
ATOM 2149 C C . ALA A 1 269 ? -3.702 -6.930 70.704 1.00 46.97 269 ALA A C 1
ATOM 2151 O O . ALA A 1 269 ? -4.389 -6.002 70.279 1.00 46.97 269 ALA A O 1
ATOM 2152 N N . PRO A 1 270 ? -3.907 -7.451 71.943 1.00 51.31 270 PRO A N 1
ATOM 2153 C CA . PRO A 1 270 ? -3.032 -8.365 72.688 1.00 51.31 270 PRO A CA 1
ATOM 2154 C C . PRO A 1 270 ? -3.745 -9.611 73.246 1.00 51.31 270 PRO A C 1
ATOM 2156 O O . PRO A 1 270 ? -4.703 -9.502 74.002 1.00 51.31 270 PRO A O 1
ATOM 2159 N N . ASP A 1 271 ? -3.160 -10.783 73.012 1.00 43.53 271 ASP A N 1
ATOM 2160 C CA . ASP A 1 271 ? -3.192 -11.852 74.007 1.00 43.53 271 ASP A CA 1
ATOM 2161 C C . ASP A 1 271 ? -1.934 -12.710 73.843 1.00 43.53 271 ASP A C 1
ATOM 2163 O O . ASP A 1 271 ? -1.767 -13.382 72.829 1.00 43.53 271 ASP A O 1
ATOM 2167 N N . GLN A 1 272 ? -0.993 -12.559 74.781 1.00 45.31 272 GLN A N 1
ATOM 2168 C CA . GLN A 1 272 ? -0.028 -13.565 75.251 1.00 45.31 272 GLN A CA 1
ATOM 2169 C C . GLN A 1 272 ? 1.080 -12.891 76.066 1.00 45.31 272 GLN A C 1
ATOM 2171 O O . GLN A 1 272 ? 2.097 -12.408 75.563 1.00 45.31 272 GLN A O 1
ATOM 2176 N N . ALA A 1 273 ? 0.873 -12.913 77.379 1.00 41.00 273 ALA A N 1
ATOM 2177 C CA . ALA A 1 273 ? 1.946 -12.920 78.351 1.00 41.00 273 ALA A CA 1
ATOM 2178 C C . ALA A 1 273 ? 2.412 -14.374 78.541 1.00 41.00 273 ALA A C 1
ATOM 2180 O O . ALA A 1 273 ? 1.615 -15.206 78.957 1.00 41.00 273 ALA A O 1
ATOM 2181 N N . GLN A 1 274 ? 3.688 -14.675 78.276 1.00 41.91 274 GLN A N 1
ATOM 2182 C CA . GLN A 1 274 ? 4.660 -15.102 79.299 1.00 41.91 274 GLN A CA 1
ATOM 2183 C C . GLN A 1 274 ? 5.941 -15.723 78.703 1.00 41.91 274 GLN A C 1
ATOM 2185 O O . GLN A 1 274 ? 5.909 -16.634 77.889 1.00 41.91 274 GLN A O 1
ATOM 2190 N N . ALA A 1 275 ? 7.061 -15.228 79.248 1.00 38.38 275 ALA A N 1
ATOM 2191 C CA . ALA A 1 275 ? 8.369 -15.863 79.435 1.00 38.38 275 ALA A CA 1
ATOM 2192 C C . ALA A 1 275 ? 9.189 -16.291 78.197 1.00 38.38 275 ALA A C 1
ATOM 2194 O O . ALA A 1 275 ? 9.088 -17.401 77.699 1.00 38.38 275 ALA A O 1
ATOM 2195 N N . THR A 1 276 ? 10.176 -15.477 77.815 1.00 40.94 276 THR A N 1
ATOM 2196 C CA . THR A 1 276 ? 11.560 -15.560 78.335 1.00 40.94 276 THR A CA 1
ATOM 2197 C C . THR A 1 276 ? 12.313 -14.264 77.990 1.00 40.94 276 THR A C 1
ATOM 2199 O O . THR A 1 276 ? 11.945 -13.534 77.074 1.00 40.94 276 THR A O 1
ATOM 2202 N N . GLY A 1 277 ? 13.282 -13.893 78.827 1.00 41.59 277 GLY A N 1
ATOM 2203 C CA . GLY A 1 277 ? 13.761 -12.519 78.978 1.00 41.59 277 GLY A CA 1
ATOM 2204 C C . GLY A 1 277 ? 14.473 -11.887 77.778 1.00 41.59 277 GLY A C 1
ATOM 2205 O O . GLY A 1 277 ? 15.406 -12.444 77.211 1.00 41.59 277 GLY A O 1
ATOM 2206 N N . SER A 1 278 ? 14.131 -10.626 77.512 1.00 35.44 278 SER A N 1
ATOM 2207 C CA . SER A 1 278 ? 15.070 -9.619 77.018 1.00 35.44 278 SER A CA 1
ATOM 2208 C C . SER A 1 278 ? 14.604 -8.231 77.461 1.00 35.44 278 SER A C 1
ATOM 2210 O O . SER A 1 278 ? 13.415 -7.941 77.559 1.00 35.44 278 SER A O 1
ATOM 2212 N N . LYS A 1 279 ? 15.572 -7.404 77.835 1.00 42.75 279 LYS A N 1
ATOM 2213 C CA . LYS A 1 279 ? 15.428 -6.164 78.598 1.00 42.75 279 LYS A CA 1
ATOM 2214 C C . LYS A 1 279 ? 14.630 -5.091 77.841 1.00 42.75 279 LYS A C 1
ATOM 2216 O O . LYS A 1 279 ? 14.950 -4.768 76.706 1.00 42.75 279 LYS A O 1
ATOM 2221 N N . SER A 1 280 ? 13.648 -4.514 78.538 1.00 47.72 280 SER A N 1
ATOM 2222 C CA . SER A 1 280 ? 13.133 -3.135 78.446 1.00 47.72 280 SER A CA 1
ATOM 2223 C C . SER A 1 280 ? 13.314 -2.369 77.121 1.00 47.72 280 SER A C 1
ATOM 2225 O O . SER A 1 280 ? 14.400 -1.877 76.812 1.00 47.72 280 SER A O 1
ATOM 2227 N N . GLY A 1 281 ? 12.203 -2.097 76.439 1.00 41.91 281 GLY A N 1
ATOM 2228 C CA . GLY A 1 281 ? 12.137 -1.120 75.353 1.00 41.91 281 GLY A CA 1
ATOM 2229 C C . GLY A 1 281 ? 10.823 -0.350 75.377 1.00 41.91 281 GLY A C 1
ATOM 2230 O O . GLY A 1 281 ? 10.080 -0.393 74.403 1.00 41.91 281 GLY A O 1
ATOM 2231 N N . GLY A 1 282 ? 10.515 0.324 76.493 1.00 51.56 282 GLY A N 1
ATOM 2232 C CA . GLY A 1 282 ? 9.446 1.325 76.519 1.00 51.56 282 GLY A CA 1
ATOM 2233 C C . GLY A 1 282 ? 9.636 2.286 75.345 1.00 51.56 282 GLY A C 1
ATOM 2234 O O . GLY A 1 282 ? 10.757 2.741 75.102 1.00 51.56 282 GLY A O 1
ATOM 2235 N N . GLN A 1 283 ? 8.576 2.512 74.565 1.00 54.28 283 GLN A N 1
ATOM 2236 C CA . GLN A 1 283 ? 8.628 3.336 73.361 1.00 54.28 283 GLN A CA 1
ATOM 2237 C C . GLN A 1 283 ? 9.092 4.746 73.727 1.00 54.28 283 GLN A C 1
ATOM 2239 O O . GLN A 1 283 ? 8.305 5.579 74.168 1.00 54.28 283 GLN A O 1
ATOM 2244 N N . ARG A 1 284 ? 10.388 5.014 73.539 1.00 64.88 284 ARG A N 1
ATOM 2245 C CA . ARG A 1 284 ? 10.952 6.339 73.768 1.00 64.88 284 ARG A CA 1
ATOM 2246 C C . ARG A 1 284 ? 10.234 7.339 72.876 1.00 64.88 284 ARG A C 1
ATOM 2248 O O . ARG A 1 284 ? 10.193 7.173 71.646 1.00 64.88 284 ARG A O 1
ATOM 2255 N N . THR A 1 285 ? 9.686 8.382 73.490 1.00 75.44 285 THR A N 1
ATOM 2256 C CA . THR A 1 285 ? 9.014 9.459 72.761 1.00 75.44 285 THR A CA 1
ATOM 2257 C C . THR A 1 285 ? 9.964 10.052 71.712 1.00 75.44 285 THR A C 1
ATOM 2259 O O . THR A 1 285 ? 11.191 9.930 71.793 1.00 75.44 285 THR A O 1
ATOM 2262 N N . ALA A 1 286 ? 9.426 10.668 70.654 1.00 74.88 286 ALA A N 1
ATOM 2263 C CA . ALA A 1 286 ? 10.264 11.260 69.603 1.00 74.88 286 ALA A CA 1
ATOM 2264 C C . ALA A 1 286 ? 11.278 12.278 70.171 1.00 74.88 286 ALA A C 1
ATOM 2266 O O . ALA A 1 286 ? 12.392 12.399 69.656 1.00 74.88 286 ALA A O 1
ATOM 2267 N N . THR A 1 287 ? 10.912 12.954 71.261 1.00 79.12 287 THR A N 1
ATOM 2268 C CA . THR A 1 287 ? 11.764 13.881 72.012 1.00 79.12 287 THR A CA 1
ATOM 2269 C C . THR A 1 287 ? 12.907 13.155 72.727 1.00 79.12 287 THR A C 1
ATOM 2271 O O . THR A 1 287 ? 14.061 13.552 72.581 1.00 79.12 287 THR A O 1
ATOM 2274 N N . GLU A 1 288 ? 12.632 12.038 73.404 1.00 81.69 288 GLU A N 1
ATOM 2275 C CA . GLU A 1 288 ? 13.660 11.215 74.061 1.00 81.69 288 GLU A CA 1
ATOM 2276 C C . GLU A 1 288 ? 14.646 10.599 73.065 1.00 81.69 288 GLU A C 1
ATOM 2278 O O . GLU A 1 288 ? 15.851 10.574 73.315 1.00 81.69 288 GLU A O 1
ATOM 2283 N N . ARG A 1 289 ? 14.163 10.141 71.902 1.00 82.44 289 ARG A N 1
ATOM 2284 C CA . ARG A 1 289 ? 15.038 9.622 70.839 1.00 82.44 289 ARG A CA 1
ATOM 2285 C C . ARG A 1 289 ? 15.952 10.709 70.281 1.00 82.44 289 ARG A C 1
ATOM 2287 O O . ARG A 1 289 ? 17.127 10.441 70.049 1.00 82.44 289 ARG A O 1
ATOM 2294 N N . ARG A 1 290 ? 15.459 11.942 70.116 1.00 84.25 290 ARG A N 1
ATOM 2295 C CA . ARG A 1 290 ? 16.304 13.085 69.720 1.00 84.25 290 ARG A CA 1
ATOM 2296 C C . ARG A 1 290 ? 17.359 13.398 70.780 1.00 84.25 290 ARG A C 1
ATOM 2298 O O . ARG A 1 290 ? 18.532 13.485 70.429 1.00 84.25 290 ARG A O 1
ATOM 2305 N N . ALA A 1 291 ? 16.973 13.474 72.055 1.00 85.69 291 ALA A N 1
ATOM 2306 C CA . ALA A 1 291 ? 17.904 13.723 73.157 1.00 85.69 291 ALA A CA 1
ATOM 2307 C C . ALA A 1 291 ? 18.995 12.638 73.259 1.00 85.69 291 ALA A C 1
ATOM 2309 O O . ALA A 1 291 ? 20.169 12.952 73.446 1.00 85.69 291 ALA A O 1
ATOM 2310 N N . ALA A 1 292 ? 18.634 11.367 73.050 1.00 84.38 292 ALA A N 1
ATOM 2311 C CA . ALA A 1 292 ? 19.582 10.254 73.034 1.00 84.38 292 ALA A CA 1
ATOM 2312 C C . ALA A 1 292 ? 20.564 10.322 71.849 1.00 84.38 292 ALA A C 1
ATOM 2314 O O . ALA A 1 292 ? 21.759 10.086 72.033 1.00 84.38 292 ALA A O 1
ATOM 2315 N N . VAL A 1 293 ? 20.098 10.690 70.646 1.00 87.06 293 VAL A N 1
ATOM 2316 C CA . VAL A 1 293 ? 20.994 10.917 69.496 1.00 87.06 293 VAL A CA 1
ATOM 2317 C C . VAL A 1 293 ? 21.951 12.079 69.773 1.00 87.06 293 VAL A C 1
ATOM 2319 O O . VAL A 1 293 ? 23.143 11.962 69.493 1.00 87.06 293 VAL A O 1
ATOM 2322 N N . GLU A 1 294 ? 21.465 13.183 70.344 1.00 88.88 294 GLU A N 1
ATOM 2323 C CA . GLU A 1 294 ? 22.316 14.323 70.702 1.00 88.88 294 GLU A CA 1
ATOM 2324 C C . GLU A 1 294 ? 23.373 13.956 71.747 1.00 88.88 294 GLU A C 1
ATOM 2326 O O . GLU A 1 294 ? 24.528 14.354 71.603 1.00 88.88 294 GLU A O 1
ATOM 2331 N N . ALA A 1 295 ? 23.014 13.173 72.769 1.00 87.25 295 ALA A N 1
ATOM 2332 C CA . ALA A 1 295 ? 23.953 12.713 73.789 1.00 87.25 295 ALA A CA 1
ATOM 2333 C C . ALA A 1 295 ? 25.093 11.881 73.179 1.00 87.25 295 ALA A C 1
ATOM 2335 O O . ALA A 1 295 ? 26.264 12.140 73.462 1.00 87.25 295 ALA A O 1
ATOM 2336 N N . ILE A 1 296 ? 24.770 10.949 72.271 1.00 87.81 296 ILE A N 1
ATOM 2337 C CA . ILE A 1 296 ? 25.780 10.150 71.566 1.00 87.81 296 ILE A CA 1
ATOM 2338 C C . ILE A 1 296 ? 26.649 11.055 70.691 1.00 87.81 296 ILE A C 1
ATOM 2340 O O . ILE A 1 296 ? 27.869 10.987 70.793 1.00 87.81 296 ILE A O 1
ATOM 2344 N N . LEU A 1 297 ? 26.061 11.953 69.895 1.00 87.19 297 LEU A N 1
ATOM 2345 C CA . LEU A 1 297 ? 26.810 12.864 69.016 1.00 87.19 297 LEU A CA 1
ATOM 2346 C C . LEU A 1 297 ? 27.692 13.880 69.766 1.00 87.19 297 LEU A C 1
ATOM 2348 O O . LEU A 1 297 ? 28.620 14.427 69.169 1.00 87.19 297 LEU A O 1
ATOM 2352 N N . ARG A 1 298 ? 27.421 14.156 71.050 1.00 85.69 298 ARG A N 1
ATOM 2353 C CA . ARG A 1 298 ? 28.301 14.971 71.908 1.00 85.69 298 ARG A CA 1
ATOM 2354 C C . ARG A 1 298 ? 29.488 14.177 72.465 1.00 85.69 298 ARG A C 1
ATOM 2356 O O . ARG A 1 298 ? 30.494 14.799 72.796 1.00 85.69 298 ARG A O 1
ATOM 2363 N N . SER A 1 299 ? 29.399 12.848 72.546 1.00 85.50 299 SER A N 1
ATOM 2364 C CA . SER A 1 299 ? 30.493 11.991 73.022 1.00 85.50 299 SER A CA 1
ATOM 2365 C C . SER A 1 299 ? 31.637 11.890 72.002 1.00 85.50 299 SER A C 1
ATOM 2367 O O . SER A 1 299 ? 31.410 11.915 70.788 1.00 85.50 299 SER A O 1
ATOM 2369 N N . SER A 1 300 ? 32.872 11.728 72.484 1.00 76.38 300 SER A N 1
ATOM 2370 C CA . SER A 1 300 ? 34.059 11.510 71.640 1.00 76.38 300 SER A CA 1
ATOM 2371 C C . SER A 1 300 ? 34.007 10.187 70.862 1.00 76.38 300 SER A C 1
ATOM 2373 O O . SER A 1 300 ? 34.595 10.083 69.786 1.00 76.38 300 SER A O 1
ATOM 2375 N N . GLU A 1 301 ? 33.241 9.204 71.349 1.00 76.50 301 GLU A N 1
ATOM 2376 C CA . GLU A 1 301 ? 33.012 7.910 70.691 1.00 76.50 301 GLU A CA 1
ATOM 2377 C C . GLU A 1 301 ? 32.331 8.084 69.320 1.00 76.50 301 GLU A C 1
ATOM 2379 O O . GLU A 1 301 ? 32.680 7.404 68.356 1.00 76.50 301 GLU A O 1
ATOM 2384 N N . SER A 1 302 ? 31.442 9.076 69.179 1.00 80.44 302 SER A N 1
ATOM 2385 C CA . SER A 1 302 ? 30.672 9.309 67.947 1.00 80.44 302 SER A CA 1
ATOM 2386 C C . SER A 1 302 ? 31.495 9.672 66.710 1.00 80.44 302 SER A C 1
ATOM 2388 O O . SER A 1 302 ? 31.000 9.533 65.592 1.00 80.44 302 SER A O 1
ATOM 2390 N N . GLN A 1 303 ? 32.743 10.125 66.873 1.00 74.81 303 GLN A N 1
ATOM 2391 C CA . GLN A 1 303 ? 33.623 10.421 65.737 1.00 74.81 303 GLN A CA 1
ATOM 2392 C C . GLN A 1 303 ? 34.084 9.155 65.010 1.00 74.81 303 GLN A C 1
ATOM 2394 O O . GLN A 1 303 ? 34.361 9.216 63.815 1.00 74.81 303 GLN A O 1
ATOM 2399 N N . LYS A 1 304 ? 34.134 8.021 65.718 1.00 82.75 304 LYS A N 1
ATOM 2400 C CA . LYS A 1 304 ? 34.548 6.721 65.174 1.00 82.75 304 LYS A CA 1
ATOM 2401 C C . LYS A 1 304 ? 33.366 5.870 64.700 1.00 82.75 304 LYS A C 1
ATOM 2403 O O . LYS A 1 304 ? 33.586 4.849 64.063 1.00 82.75 304 LYS A O 1
ATOM 2408 N N . MET A 1 305 ? 32.135 6.286 65.000 1.00 85.75 305 MET A N 1
ATOM 2409 C CA . MET A 1 305 ? 30.923 5.530 64.689 1.00 85.75 305 MET A CA 1
ATOM 2410 C C . MET A 1 305 ? 30.294 5.957 63.365 1.00 85.75 305 MET A C 1
ATOM 2412 O O . MET A 1 305 ? 30.205 7.147 63.038 1.00 85.75 305 MET A O 1
ATOM 2416 N N . THR A 1 306 ? 29.772 4.984 62.619 1.00 89.00 306 THR A N 1
ATOM 2417 C CA . THR A 1 306 ? 29.007 5.273 61.403 1.00 89.00 306 THR A CA 1
ATOM 2418 C C . THR A 1 306 ? 27.597 5.773 61.742 1.00 89.00 306 THR A C 1
ATOM 2420 O O . THR A 1 306 ? 27.021 5.458 62.785 1.00 89.00 306 THR A O 1
ATOM 2423 N N . LEU A 1 307 ? 26.979 6.555 60.845 1.00 87.62 307 LEU A N 1
ATOM 2424 C CA . LEU A 1 307 ? 25.611 7.062 61.060 1.00 87.62 307 LEU A CA 1
ATOM 2425 C C . LEU A 1 307 ? 24.586 5.931 61.235 1.00 87.62 307 LEU A C 1
ATOM 2427 O O . LEU A 1 307 ? 23.597 6.106 61.944 1.00 87.62 307 LEU A O 1
ATOM 2431 N N . ARG A 1 308 ? 24.828 4.779 60.595 1.00 85.81 308 ARG A N 1
ATOM 2432 C CA . ARG A 1 308 ? 23.982 3.585 60.704 1.00 85.81 308 ARG A CA 1
ATOM 2433 C C . ARG A 1 308 ? 24.094 2.930 62.082 1.00 85.81 308 ARG A C 1
ATOM 2435 O O . ARG A 1 308 ? 23.073 2.532 62.628 1.00 85.81 308 ARG A O 1
ATOM 2442 N N . GLU A 1 309 ? 25.284 2.891 62.677 1.00 87.38 309 GLU A N 1
ATOM 2443 C CA . GLU A 1 309 ? 25.473 2.372 64.040 1.00 87.38 309 GLU A CA 1
ATOM 2444 C C . GLU A 1 309 ? 24.770 3.242 65.085 1.00 87.38 309 GLU A C 1
ATOM 2446 O O . GLU A 1 309 ? 24.077 2.724 65.959 1.00 87.38 309 GLU A O 1
ATOM 2451 N N . ILE A 1 310 ? 24.882 4.569 64.965 1.00 86.88 310 ILE A N 1
ATOM 2452 C CA . ILE A 1 310 ? 24.195 5.508 65.867 1.00 86.88 310 ILE A CA 1
ATOM 2453 C C . ILE A 1 310 ? 22.671 5.360 65.729 1.00 86.88 310 ILE A C 1
ATOM 2455 O O . ILE A 1 310 ? 21.953 5.295 66.726 1.00 86.88 310 ILE A O 1
ATOM 2459 N N . ALA A 1 311 ? 22.181 5.256 64.491 1.00 86.62 311 ALA A N 1
ATOM 2460 C CA . ALA A 1 311 ? 20.774 5.019 64.180 1.00 86.62 311 ALA A CA 1
ATOM 2461 C C . ALA A 1 311 ? 20.254 3.708 64.794 1.00 86.62 311 ALA A C 1
ATOM 2463 O O . ALA A 1 311 ? 19.201 3.705 65.435 1.00 86.62 311 ALA A O 1
ATOM 2464 N N . SER A 1 312 ? 21.030 2.627 64.675 1.00 85.88 312 SER A N 1
ATOM 2465 C CA . SER A 1 312 ? 20.694 1.319 65.240 1.00 85.88 312 SER A CA 1
ATOM 2466 C C . SER A 1 312 ? 20.671 1.325 66.769 1.00 85.88 312 SER A C 1
ATOM 2468 O O . SER A 1 312 ? 19.801 0.689 67.354 1.00 85.88 312 SER A O 1
ATOM 2470 N N . ARG A 1 313 ? 21.582 2.055 67.433 1.00 85.12 313 ARG A N 1
ATOM 2471 C CA . ARG A 1 313 ? 21.619 2.141 68.907 1.00 85.12 313 ARG A CA 1
ATOM 2472 C C . ARG A 1 313 ? 20.421 2.893 69.499 1.00 85.12 313 ARG A C 1
ATOM 2474 O O . ARG A 1 313 ? 20.031 2.608 70.626 1.00 85.12 313 ARG A O 1
ATOM 2481 N N . VAL A 1 314 ? 19.850 3.857 68.771 1.00 86.69 314 VAL A N 1
ATOM 2482 C CA . VAL A 1 314 ? 18.747 4.703 69.276 1.00 86.69 314 VAL A CA 1
ATOM 2483 C C . VAL A 1 314 ? 17.377 4.318 68.698 1.00 86.69 314 VAL A C 1
ATOM 2485 O O . VAL A 1 314 ? 16.347 4.751 69.215 1.00 86.69 314 VAL A O 1
ATOM 2488 N N . GLY A 1 315 ? 17.337 3.492 67.650 1.00 84.50 315 GLY A N 1
ATOM 2489 C CA . GLY A 1 315 ? 16.093 3.094 66.986 1.00 84.50 315 GLY A CA 1
ATOM 2490 C C . GLY A 1 315 ? 15.487 4.222 66.141 1.00 84.50 315 GLY A C 1
ATOM 2491 O O . GLY A 1 315 ? 14.287 4.495 66.223 1.00 84.50 315 GLY A O 1
ATOM 2492 N N . VAL A 1 316 ? 16.325 4.919 65.365 1.00 88.62 316 VAL A N 1
ATOM 2493 C CA . VAL A 1 316 ? 15.927 5.999 64.438 1.00 88.62 316 VAL A CA 1
ATOM 2494 C C . VAL A 1 316 ? 16.528 5.781 63.049 1.00 88.62 316 VAL A C 1
ATOM 2496 O O . VAL A 1 316 ? 17.457 4.998 62.895 1.00 88.62 316 VAL A O 1
ATOM 2499 N N . SER A 1 317 ? 16.038 6.487 62.024 1.00 87.56 317 SER A N 1
ATOM 2500 C CA . SER A 1 317 ? 16.627 6.394 60.681 1.00 87.56 317 SER A CA 1
ATOM 2501 C C . SER A 1 317 ? 18.001 7.095 60.603 1.00 87.56 317 SER A C 1
ATOM 2503 O O . SER A 1 317 ? 18.199 8.132 61.251 1.00 87.56 317 SER A O 1
ATOM 2505 N N . PRO A 1 318 ? 18.940 6.625 59.757 1.00 88.06 318 PRO A N 1
ATOM 2506 C CA . PRO A 1 318 ? 20.215 7.313 59.522 1.00 88.06 318 PRO A CA 1
ATOM 2507 C C . PRO A 1 318 ? 20.055 8.762 59.032 1.00 88.06 318 PRO A C 1
ATOM 2509 O O . PRO A 1 318 ? 20.860 9.627 59.379 1.00 88.06 318 PRO A O 1
ATOM 2512 N N . ALA A 1 319 ? 18.986 9.053 58.279 1.00 87.00 319 ALA A N 1
ATOM 2513 C CA . ALA A 1 319 ? 18.654 10.406 57.831 1.00 87.00 319 ALA A CA 1
ATOM 2514 C C . ALA A 1 319 ? 18.311 11.337 59.010 1.00 87.00 319 ALA A C 1
ATOM 2516 O O . ALA A 1 319 ? 18.714 12.502 59.029 1.00 87.00 319 ALA A O 1
ATOM 2517 N N . THR A 1 320 ? 17.635 10.816 60.039 1.00 85.94 320 THR A N 1
ATOM 2518 C CA . THR A 1 320 ? 17.329 11.558 61.272 1.00 85.94 320 THR A CA 1
ATOM 2519 C C . THR A 1 320 ? 18.606 11.934 62.024 1.00 85.94 320 THR A C 1
ATOM 2521 O O . THR A 1 320 ? 18.757 13.086 62.430 1.00 85.94 320 THR A O 1
ATOM 2524 N N . VAL A 1 321 ? 19.558 11.002 62.151 1.00 87.44 321 VAL A N 1
ATOM 2525 C CA . VAL A 1 321 ? 20.863 11.260 62.789 1.00 87.44 321 VAL A CA 1
ATOM 2526 C C . VAL A 1 321 ? 21.656 12.314 62.013 1.00 87.44 321 VAL A C 1
ATOM 2528 O O . VAL A 1 321 ? 22.224 13.227 62.615 1.00 87.44 321 VAL A O 1
ATOM 2531 N N . LEU A 1 322 ? 21.657 12.241 60.676 1.00 89.25 322 LEU A N 1
ATOM 2532 C CA . LEU A 1 322 ? 22.328 13.220 59.818 1.00 89.25 322 LEU A CA 1
ATOM 2533 C C . LEU A 1 322 ? 21.758 14.636 60.000 1.00 89.25 322 LEU A C 1
ATOM 2535 O O . LEU A 1 322 ? 22.525 15.590 60.140 1.00 89.25 322 LEU A O 1
ATOM 2539 N N . ASN A 1 323 ? 20.429 14.772 60.042 1.00 88.19 323 ASN A N 1
ATOM 2540 C CA . ASN A 1 323 ? 19.763 16.061 60.237 1.00 88.19 323 ASN A CA 1
ATOM 2541 C C . ASN A 1 323 ? 20.070 16.672 61.613 1.00 88.19 323 ASN A C 1
ATOM 2543 O O . ASN A 1 323 ? 20.353 17.868 61.698 1.00 88.19 323 ASN A O 1
ATOM 2547 N N . ILE A 1 324 ? 20.088 15.859 62.677 1.00 88.25 324 ILE A N 1
ATOM 2548 C CA . ILE A 1 324 ? 20.460 16.312 64.029 1.00 88.25 324 ILE A CA 1
ATOM 2549 C C . ILE A 1 324 ? 21.933 16.745 64.061 1.00 88.25 324 ILE A C 1
ATOM 2551 O O . ILE A 1 324 ? 22.248 17.834 64.539 1.00 88.25 324 ILE A O 1
ATOM 2555 N N . ARG A 1 325 ? 22.839 15.960 63.460 1.00 88.56 325 ARG A N 1
ATOM 2556 C CA . ARG A 1 325 ? 24.273 16.289 63.382 1.00 88.56 325 ARG A CA 1
ATOM 2557 C C . ARG A 1 325 ? 24.539 17.593 62.624 1.00 88.56 325 ARG A C 1
ATOM 2559 O O . ARG A 1 325 ? 25.410 18.358 63.035 1.00 88.56 325 ARG A O 1
ATOM 2566 N N . ARG A 1 326 ? 23.804 17.862 61.536 1.00 88.56 326 ARG A N 1
ATOM 2567 C CA . ARG A 1 326 ? 23.886 19.136 60.795 1.00 88.56 326 ARG A CA 1
ATOM 2568 C C . ARG A 1 326 ? 23.422 20.308 61.657 1.00 88.56 326 ARG A C 1
ATOM 2570 O O . ARG A 1 326 ? 24.170 21.270 61.783 1.00 88.56 326 ARG A O 1
ATOM 2577 N N . ARG A 1 327 ? 22.264 20.187 62.318 1.00 85.88 327 ARG A N 1
ATOM 2578 C CA . ARG A 1 327 ? 21.744 21.228 63.223 1.00 85.88 327 ARG A CA 1
ATOM 2579 C C . ARG A 1 327 ? 22.722 21.560 64.348 1.00 85.88 327 ARG A C 1
ATOM 2581 O O . ARG A 1 327 ? 23.001 22.730 64.562 1.00 85.88 327 ARG A O 1
ATOM 2588 N N . MET A 1 328 ? 23.323 20.556 64.990 1.00 83.56 328 MET A N 1
ATOM 2589 C CA . MET A 1 328 ? 24.317 20.782 66.048 1.00 83.56 328 MET A CA 1
ATOM 2590 C C . MET A 1 328 ? 25.575 21.514 65.560 1.00 83.56 328 MET A C 1
ATOM 2592 O O . MET A 1 328 ? 26.134 22.319 66.303 1.00 83.56 328 MET A O 1
ATOM 2596 N N . LYS A 1 329 ? 26.035 21.247 64.329 1.00 81.75 329 LYS A N 1
ATOM 2597 C CA . LYS A 1 329 ? 27.155 21.991 63.730 1.00 81.75 329 LYS A CA 1
ATOM 2598 C C . LYS A 1 329 ? 26.776 23.450 63.484 1.00 81.75 329 LYS A C 1
ATOM 2600 O O . LYS A 1 329 ? 27.548 24.326 63.848 1.00 81.75 329 LYS A O 1
ATOM 2605 N N . THR A 1 330 ? 25.581 23.701 62.949 1.00 79.62 330 THR A N 1
ATOM 2606 C CA . THR A 1 330 ? 25.064 25.060 62.740 1.00 79.62 330 THR A CA 1
ATOM 2607 C C . THR A 1 330 ? 24.933 25.823 64.061 1.00 79.62 330 THR A C 1
ATOM 2609 O O . THR A 1 330 ? 25.401 26.950 64.149 1.00 79.62 330 THR A O 1
ATOM 2612 N N . THR A 1 331 ? 24.392 25.203 65.117 1.00 71.62 331 THR A N 1
ATOM 2613 C CA . THR A 1 331 ? 24.279 25.833 66.445 1.00 71.62 331 THR A CA 1
ATOM 2614 C C . THR A 1 331 ? 25.647 26.115 67.077 1.00 71.62 331 THR A C 1
ATOM 2616 O O . THR A 1 331 ? 25.825 27.166 67.680 1.00 71.62 331 THR A O 1
ATOM 2619 N N . ARG A 1 332 ? 26.644 25.232 66.903 1.00 64.69 332 ARG A N 1
ATOM 2620 C CA . ARG A 1 332 ? 28.017 25.487 67.383 1.00 64.69 332 ARG A CA 1
ATOM 2621 C C . ARG A 1 332 ? 28.704 26.629 66.635 1.00 64.69 332 ARG A C 1
ATOM 2623 O O . ARG A 1 332 ? 29.370 27.420 67.285 1.00 64.69 332 ARG A O 1
ATOM 2630 N N . SER A 1 333 ? 28.515 26.734 65.318 1.00 58.78 333 SER A N 1
ATOM 2631 C CA . SER A 1 333 ? 29.089 27.824 64.515 1.00 58.78 333 SER A CA 1
ATOM 2632 C C . SER A 1 333 ? 28.511 29.200 64.849 1.00 58.78 333 SER A C 1
ATOM 2634 O O . SER A 1 333 ? 29.196 30.194 64.646 1.00 58.78 333 SER A O 1
ATOM 2636 N N . ILE A 1 334 ? 27.284 29.264 65.372 1.00 58.50 334 ILE A N 1
ATOM 2637 C CA . ILE A 1 334 ? 26.643 30.524 65.778 1.00 58.50 334 ILE A CA 1
ATOM 2638 C C . ILE A 1 334 ? 27.147 30.987 67.158 1.00 58.50 334 ILE A C 1
ATOM 2640 O O . ILE A 1 334 ? 27.300 32.181 67.368 1.00 58.50 334 ILE A O 1
ATOM 2644 N N . CYS A 1 335 ? 27.486 30.074 68.078 1.00 52.62 335 CYS A N 1
ATOM 2645 C CA . CYS A 1 335 ? 28.007 30.437 69.408 1.00 52.62 335 CYS A CA 1
ATOM 2646 C C . CYS A 1 335 ? 29.522 30.719 69.458 1.00 52.62 335 CYS A C 1
ATOM 2648 O O . CYS A 1 335 ? 30.003 31.218 70.466 1.00 52.62 335 CYS A O 1
ATOM 2650 N N . THR A 1 336 ? 30.286 30.412 68.405 1.00 50.22 336 THR A N 1
ATOM 2651 C CA . THR A 1 336 ?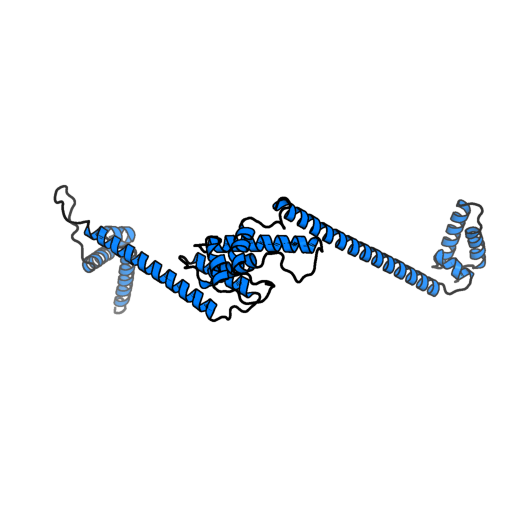 31.720 30.763 68.290 1.00 50.22 336 THR A CA 1
ATOM 2652 C C . THR A 1 336 ? 31.974 32.142 67.669 1.00 50.22 336 THR A C 1
ATOM 2654 O O . THR A 1 336 ? 33.118 32.459 67.369 1.00 50.22 336 THR A O 1
ATOM 2657 N N . LEU A 1 337 ? 30.928 32.943 67.440 1.00 50.16 337 LEU A N 1
ATOM 2658 C CA . LEU A 1 337 ? 31.026 34.305 66.895 1.00 50.16 337 LEU A CA 1
ATOM 2659 C C . LEU A 1 337 ? 30.884 35.413 67.960 1.00 50.16 337 LEU A C 1
ATOM 2661 O O . LEU A 1 337 ? 30.952 36.579 67.595 1.00 50.16 337 LEU A O 1
ATOM 2665 N N . ASP A 1 338 ? 30.752 35.053 69.243 1.00 46.78 338 ASP A N 1
ATOM 2666 C CA . ASP A 1 338 ? 30.659 35.983 70.388 1.00 46.78 338 ASP A CA 1
ATOM 2667 C C . ASP A 1 338 ? 31.753 35.724 71.459 1.00 46.78 338 ASP A C 1
ATOM 2669 O O . ASP A 1 338 ? 31.509 35.825 72.663 1.00 46.78 338 ASP A O 1
ATOM 2673 N N . GLN A 1 339 ? 32.976 35.373 71.037 1.00 39.00 339 GLN A N 1
ATOM 2674 C CA . GLN A 1 339 ? 34.181 35.429 71.884 1.00 39.00 339 GLN A CA 1
ATOM 2675 C C . GLN A 1 339 ? 35.331 36.137 71.182 1.00 39.00 339 GLN A C 1
ATOM 2677 O O . GLN A 1 339 ? 35.574 35.812 69.997 1.00 39.00 339 GLN A O 1
#

Organism: NCBI:txid178901

pLDDT: mean 81.52, std 14.83, range [35.44, 96.81]

Radius of gyration: 47.98 Å; chains: 1; bounding box: 86×56×138 Å

Foldseek 3Di:
DDQPLVVLVVLVVCLVDPPDPVSNVVSLVVSQVSQVVVPGGSVQSVCVNVVHDSVVVVVVVVVVVVVVVVVVVVVVVVVVVVVVVVVVLVVLQVVLVVLCVVVVVCLLPQDPLLVLLCVLCVVVDDVPDDDDDDDDPSNLVSLPPSDPDDQDLVSLVVLLVVLVVSQVSQVSSCVSVVPDDPPDGSGDPSSVSNSVVSLCCLQAPHADQDVVSLVSNVVSLVVVCVPPHPPDPRNVVRSVVNVVSNVVNVVVVVVVVVVVVVVVVVVPDDDDDDDDDDDDDDPQDPVRLLVQLVVCLPDPVVVVDDLVRSCVVSVHDSVSSVVSNVVVVVVVVVVVVPD

Secondary structure (DSSP, 8-state):
----HHHHHHHHHHHHH-SSHHHHHHHHHHHHHHHHTTT--GGGHHHHHHT--HHHHHHHHHHHHHHHHHHHHHHHHHHHHHHHHHHHHHHHHHHHHHHHHHTTT-TTSPPHHHHHHHHHHHTTPPTT--SSS---HHHHHHHHHHSPPP-SHHHHHHHHHHHHHHHHHHHHHHHHTT-S-TTS-SS-HHHHHHHHHHHHIIIIISPP-SHHHHHHHHHHHHHHTTSS-S--HHHHHHHHHHHHHHHHHHHHHHHHHHHHHHHHHHSS-----------------HHHHHHHHHHHHHSGGGGTS-HHHHHHHHT--HHHHHHHHHHHHHHHHHHTT--

Sequence (339 aa):
MMPDVERLRKVWALVERGGSAGECAAARERARVIAERYGYVLDDIPVLLVGGDVYEAREIRERQQREREARRREAEQASARKAALKAHRQALRDQADEITGRYEGRLFCAMPDESILVDAVQSHALPGWRAGYDWSSGALEALRTALPLPKTMDEALAELKRWTTLRDDRQFVRRAYRQASQDEDVMPEPVLQRMKILADLVQFELVLTNIEDLMKRVSFQMAAGKGQQLSGVIGLEAILRDLEAIRQERVIETEDLKTHIRQSTADRAPDQAQATGSKSGGQRTATERRAAVEAILRSSESQKMTLREIASRVGVSPATVLNIRRRMKTTRSICTLDQ